Protein 3Q7R (pdb70)

Organism: Chlamydia trachomatis serovar L2 (strain ATCC VR-902B / DSM 19102 / 434/Bu) (NCBI:txid471472)

GO terms:
  GO:0000976 transcription cis-regulatory region binding (F, IDA)
  GO:0003677 DNA binding (F, IDA)
  GO:0003700 DNA-binding transcription factor activity (F, IDA)
  GO:0045893 positive regulation of DNA-templated transcription (P, IDA)
  GO:0042802 identical protein binding (F, IDA)
  GO:0042803 protein homodimerization activity (F, IDA)
  GO:0043565 sequence-specific DNA binding (F, IDA)

Structure (mmCIF, N/CA/C/O backbone):
data_3Q7R
#
_entry.id   3Q7R
#
_cell.length_a   149.867
_cell.length_b   41.268
_cell.length_c   45.171
_cell.angle_alpha   90.000
_cell.angle_beta   105.520
_cell.angle_gamma   90.000
#
_symmetry.space_group_name_H-M   'C 1 2 1'
#
loop_
_entity.id
_entity.type
_entity.pdbx_description
1 polymer 'Transcriptional regulatory protein'
2 non-polymer 1,2-ETHANEDIOL
3 water water
#
loop_
_atom_site.group_PDB
_atom_site.id
_atom_site.type_symbol
_atom_site.label_atom_id
_atom_site.label_alt_id
_atom_site.label_comp_id
_atom_site.label_asym_id
_atom_site.label_entity_id
_atom_site.label_seq_id
_atom_site.pdbx_PDB_ins_code
_atom_site.Cartn_x
_atom_site.Cartn_y
_atom_site.Cartn_z
_atom_site.occupancy
_atom_site.B_iso_or_equiv
_atom_site.auth_seq_id
_atom_site.auth_comp_id
_atom_site.auth_asym_id
_atom_site.auth_atom_id
_atom_site.pdbx_PDB_model_num
ATOM 1 N N . ALA A 1 10 ? 29.124 18.154 -3.165 1.00 60.17 2 ALA A N 1
ATOM 2 C CA . ALA A 1 10 ? 29.576 18.304 -1.781 1.00 55.74 2 ALA A CA 1
ATOM 3 C C . ALA A 1 10 ? 30.678 17.296 -1.436 1.00 45.35 2 ALA A C 1
ATOM 4 O O . ALA A 1 10 ? 31.401 17.445 -0.442 1.00 46.91 2 ALA A O 1
ATOM 6 N N . GLY A 1 11 ? 30.810 16.269 -2.261 1.00 39.38 3 GLY A N 1
ATOM 7 C CA . GLY A 1 11 ? 31.815 15.257 -2.003 1.00 36.07 3 GLY A CA 1
ATOM 8 C C . GLY A 1 11 ? 31.206 14.165 -1.153 1.00 28.10 3 GLY A C 1
ATOM 9 O O . GLY A 1 11 ? 30.102 14.307 -0.638 1.00 29.70 3 GLY A O 1
ATOM 10 N N . PRO A 1 12 ? 31.909 13.043 -1.041 1.00 26.05 4 PRO A N 1
ATOM 11 C CA . PRO A 1 12 ? 31.255 11.939 -0.353 1.00 22.90 4 PRO A CA 1
ATOM 12 C C . PRO A 1 12 ? 31.230 12.158 1.164 1.00 23.92 4 PRO A C 1
ATOM 13 O O . PRO A 1 12 ? 32.048 12.910 1.720 1.00 25.91 4 PRO A O 1
ATOM 17 N N . LYS A 1 13 ? 30.254 11.536 1.796 1.00 18.90 5 LYS A N 1
ATOM 18 C CA . LYS A 1 13 ? 30.180 11.509 3.249 1.00 17.28 5 LYS A CA 1
ATOM 19 C C . LYS A 1 13 ? 31.258 10.534 3.729 1.00 24.22 5 LYS A C 1
ATOM 20 O O . LYS A 1 13 ? 31.520 9.535 3.081 1.00 24.49 5 LYS A O 1
ATOM 26 N N . HIS A 1 14 ? 31.852 10.816 4.870 1.00 19.47 6 HIS A N 1
ATOM 27 C CA . HIS A 1 14 ? 32.890 9.967 5.428 1.00 18.34 6 HIS A CA 1
ATOM 28 C C . HIS A 1 14 ? 32.331 9.128 6.548 1.00 15.54 6 HIS A C 1
ATOM 29 O O . HIS A 1 14 ? 31.727 9.640 7.507 1.00 16.18 6 HIS A O 1
ATOM 36 N N . VAL A 1 15 ? 32.545 7.833 6.417 1.00 14.14 7 VAL A N 1
ATOM 37 C CA . VAL A 1 15 ? 32.130 6.866 7.442 1.00 15.94 7 VAL A CA 1
ATOM 38 C C . VAL A 1 15 ? 33.373 6.230 8.055 1.00 13.85 7 VAL A C 1
ATOM 39 O O . VAL A 1 15 ? 34.226 5.731 7.308 1.00 17.73 7 VAL A O 1
ATOM 43 N N . LEU A 1 16 ? 33.503 6.272 9.385 1.00 13.09 8 LEU A N 1
ATOM 44 C CA . LEU A 1 16 ? 34.641 5.613 10.056 1.00 15.22 8 LEU A CA 1
ATOM 45 C C . LEU A 1 16 ? 34.097 4.372 10.753 1.00 13.62 8 LEU A C 1
ATOM 46 O O . LEU A 1 16 ? 33.204 4.490 11.566 1.00 15.02 8 LEU A O 1
ATOM 51 N N . LEU A 1 17 ? 34.594 3.179 10.393 1.00 12.37 9 LEU A N 1
ATOM 52 C CA . LEU A 1 17 ? 34.234 1.934 11.054 1.00 13.67 9 LEU A CA 1
ATOM 53 C C . LEU A 1 17 ? 35.282 1.652 12.104 1.00 14.61 9 LEU A C 1
ATOM 54 O O . LEU A 1 17 ? 36.471 1.554 11.771 1.00 16.78 9 LEU A O 1
ATOM 59 N N . VAL A 1 18 ? 34.841 1.514 13.356 1.00 10.59 10 VAL A N 1
ATOM 60 C CA . VAL A 1 18 ? 35.692 1.150 14.467 1.00 10.78 10 VAL A CA 1
ATOM 61 C C . VAL A 1 18 ? 35.422 -0.336 14.742 1.00 13.53 10 VAL A C 1
ATOM 62 O O . VAL A 1 18 ? 34.426 -0.686 15.371 1.00 12.60 10 VAL A O 1
ATOM 66 N N . SER A 1 19 ? 36.302 -1.174 14.209 1.00 11.79 11 SER A N 1
ATOM 67 C CA . SER A 1 19 ? 36.135 -2.605 14.258 1.00 11.98 11 SER A CA 1
ATOM 68 C C . SER A 1 19 ? 37.440 -3.285 13.898 1.00 13.62 11 SER A C 1
ATOM 69 O O . SER A 1 19 ? 38.238 -2.765 13.139 1.00 15.27 11 SER A O 1
ATOM 72 N N . GLU A 1 20 ? 37.590 -4.512 14.398 1.00 12.24 12 GLU A N 1
ATOM 73 C CA . GLU A 1 20 ? 38.632 -5.455 13.928 1.00 15.20 12 GLU A CA 1
ATOM 74 C C . GLU A 1 20 ? 38.151 -6.404 12.841 1.00 15.19 12 GLU A C 1
ATOM 75 O O . GLU A 1 20 ? 38.924 -7.246 12.376 1.00 18.22 12 GLU A O 1
ATOM 81 N N . HIS A 1 21 ? 36.873 -6.267 12.440 1.00 13.40 13 HIS A N 1
ATOM 82 C CA . HIS A 1 21 ? 36.341 -7.088 11.355 1.00 14.60 13 HIS A CA 1
ATOM 83 C C . HIS A 1 21 ? 36.759 -6.516 10.004 1.00 16.60 13 HIS A C 1
ATOM 84 O O . HIS A 1 21 ? 35.954 -5.890 9.310 1.00 17.16 13 HIS A O 1
ATOM 91 N N . TRP A 1 22 ? 38.028 -6.716 9.665 1.00 18.53 14 TRP A N 1
ATOM 92 C CA . TRP A 1 22 ? 38.578 -6.216 8.422 1.00 16.66 14 TRP A CA 1
ATOM 93 C C . TRP A 1 22 ? 37.798 -6.750 7.204 1.00 16.57 14 TRP A C 1
ATOM 94 O O . TRP A 1 22 ? 37.619 -6.027 6.241 1.00 19.11 14 TRP A O 1
ATOM 105 N N . ASP A 1 23 ? 37.308 -7.989 7.246 1.00 18.80 15 ASP A N 1
ATOM 106 C CA . ASP A 1 23 ? 36.577 -8.528 6.084 1.00 20.57 15 ASP A CA 1
ATOM 107 C C . ASP A 1 23 ? 35.241 -7.823 5.893 1.00 18.94 15 ASP A C 1
ATOM 108 O O . ASP A 1 23 ? 34.883 -7.451 4.793 1.00 19.71 15 ASP A O 1
ATOM 113 N N . LEU A 1 24 ? 34.526 -7.571 6.989 1.00 14.65 16 LEU A N 1
ATOM 114 C CA . LEU A 1 24 ? 33.307 -6.765 6.933 1.00 15.55 16 LEU A CA 1
ATOM 115 C C . LEU A 1 24 ? 33.622 -5.372 6.327 1.00 18.50 16 LEU A C 1
ATOM 116 O O . LEU A 1 24 ? 32.881 -4.865 5.497 1.00 19.55 16 LEU A O 1
ATOM 121 N N . PHE A 1 25 ? 34.697 -4.747 6.780 1.00 16.12 17 PHE A N 1
ATOM 122 C CA . PHE A 1 25 ? 35.094 -3.455 6.273 1.00 17.23 17 PHE A CA 1
ATOM 123 C C . PHE A 1 25 ? 35.331 -3.447 4.763 1.00 17.66 17 PHE A C 1
ATOM 124 O O . PHE A 1 25 ? 34.724 -2.618 4.036 1.00 18.11 17 PHE A O 1
ATOM 132 N N . PHE A 1 26 ? 36.228 -4.322 4.296 1.00 17.31 18 PHE A N 1
ATOM 133 C CA . PHE A 1 26 ? 36.608 -4.293 2.874 1.00 18.34 18 PHE A CA 1
ATOM 134 C C . PHE A 1 26 ? 35.380 -4.657 2.008 1.00 20.74 18 PHE A C 1
ATOM 135 O O . PHE A 1 26 ? 35.147 -4.022 0.979 1.00 23.29 18 PHE A O 1
ATOM 143 N N . GLN A 1 27 ? 34.566 -5.613 2.462 1.00 21.34 19 GLN A N 1
ATOM 144 C CA . GLN A 1 27 ? 33.419 -6.045 1.675 1.00 20.36 19 GLN A CA 1
ATOM 145 C C . GLN A 1 27 ? 32.319 -4.993 1.648 1.00 29.53 19 GLN A C 1
ATOM 146 O O . GLN A 1 27 ? 31.657 -4.815 0.611 1.00 27.98 19 GLN A O 1
ATOM 152 N N . THR A 1 28 ? 32.125 -4.290 2.773 1.00 20.52 20 THR A N 1
ATOM 153 C CA . THR A 1 28 ? 31.131 -3.240 2.801 1.00 19.87 20 THR A CA 1
ATOM 154 C C . THR A 1 28 ? 31.587 -2.071 1.946 1.00 23.07 20 THR A C 1
ATOM 155 O O . THR A 1 28 ? 30.809 -1.502 1.210 1.00 22.96 20 THR A O 1
ATOM 159 N N . LYS A 1 29 ? 32.852 -1.705 2.050 1.00 22.59 21 LYS A N 1
ATOM 160 C CA . LYS A 1 29 ? 33.366 -0.551 1.314 1.00 24.02 21 LYS A CA 1
ATOM 161 C C . LYS A 1 29 ? 33.158 -0.749 -0.199 1.00 27.12 21 LYS A C 1
ATOM 162 O O . LYS A 1 29 ? 32.738 0.190 -0.914 1.00 30.46 21 LYS A O 1
ATOM 168 N N . GLU A 1 30 ? 33.398 -1.963 -0.707 1.00 25.15 22 GLU A N 1
ATOM 169 C CA . GLU A 1 30 ? 33.239 -2.216 -2.133 1.00 33.52 22 GLU A CA 1
ATOM 170 C C . GLU A 1 30 ? 31.789 -2.155 -2.611 1.00 28.63 22 GLU A C 1
ATOM 171 O O . GLU A 1 30 ? 31.542 -2.015 -3.800 1.00 34.37 22 GLU A O 1
ATOM 177 N N . LEU A 1 31 ? 30.829 -2.266 -1.698 1.00 27.93 23 LEU A N 1
ATOM 178 C CA . LEU A 1 31 ? 29.422 -2.143 -2.084 1.00 28.22 23 LEU A CA 1
ATOM 179 C C . LEU A 1 31 ? 28.924 -0.710 -2.090 1.00 31.47 23 LEU A C 1
ATOM 180 O O . LEU A 1 31 ? 27.852 -0.438 -2.644 1.00 33.27 23 LEU A O 1
ATOM 185 N N . LEU A 1 32 ? 29.665 0.185 -1.442 1.00 29.80 24 LEU A N 1
ATOM 186 C CA . LEU A 1 32 ? 29.252 1.591 -1.328 1.00 34.27 24 LEU A CA 1
ATOM 187 C C . LEU A 1 32 ? 29.790 2.362 -2.524 1.00 30.09 24 LEU A C 1
ATOM 188 O O . LEU A 1 32 ? 30.914 2.125 -2.951 1.00 40.22 24 LEU A O 1
ATOM 193 N N . ASN A 1 33 ? 28.984 3.258 -3.082 1.00 32.15 25 ASN A N 1
ATOM 194 C CA . ASN A 1 33 ? 29.431 4.086 -4.221 1.00 32.65 25 ASN A CA 1
ATOM 195 C C . ASN A 1 33 ? 30.389 5.126 -3.665 1.00 32.38 25 ASN A C 1
ATOM 196 O O . ASN A 1 33 ? 29.989 5.900 -2.786 1.00 28.44 25 ASN A O 1
ATOM 201 N N . PRO A 1 34 ? 31.659 5.120 -4.116 1.00 32.08 26 PRO A N 1
ATOM 202 C CA . PRO A 1 34 ? 32.664 5.973 -3.471 1.00 31.71 26 PRO A CA 1
ATOM 203 C C . PRO A 1 34 ? 32.428 7.460 -3.745 1.00 40.45 26 PRO A C 1
ATOM 204 O O . PRO A 1 34 ? 32.987 8.297 -3.051 1.00 37.26 26 PRO A O 1
ATOM 208 N N . GLU A 1 35 ? 31.600 7.779 -4.729 1.00 32.73 27 GLU A N 1
ATOM 209 C CA . GLU A 1 35 ? 31.236 9.172 -4.964 1.00 41.52 27 GLU A CA 1
ATOM 210 C C . GLU A 1 35 ? 30.337 9.698 -3.839 1.00 34.61 27 GLU A C 1
ATOM 211 O O . GLU A 1 35 ? 30.280 10.906 -3.585 1.00 35.45 27 GLU A O 1
ATOM 217 N N . GLU A 1 36 ? 29.647 8.782 -3.158 1.00 32.03 28 GLU A N 1
ATOM 218 C CA . GLU A 1 36 ? 28.704 9.155 -2.106 1.00 31.45 28 GLU A CA 1
ATOM 219 C C . GLU A 1 36 ? 29.227 8.864 -0.681 1.00 27.14 28 GLU A C 1
ATOM 220 O O . GLU A 1 36 ? 28.828 9.530 0.261 1.00 25.92 28 GLU A O 1
ATOM 226 N N . TYR A 1 37 ? 30.047 7.818 -0.544 1.00 25.29 29 TYR A N 1
ATOM 227 C CA . TYR A 1 37 ? 30.555 7.359 0.782 1.00 24.17 29 TYR A CA 1
ATOM 228 C C . TYR A 1 37 ? 32.019 6.967 0.709 1.00 29.66 29 TYR A C 1
ATOM 229 O O . TYR A 1 37 ? 32.386 6.146 -0.122 1.00 27.46 29 TYR A O 1
ATOM 238 N N . ARG A 1 38 ? 32.835 7.546 1.589 1.00 20.37 30 ARG A N 1
ATOM 239 C CA . ARG A 1 38 ? 34.268 7.216 1.735 1.00 17.60 30 ARG A CA 1
ATOM 240 C C . ARG A 1 38 ? 34.377 6.531 3.084 1.00 17.88 30 ARG A C 1
ATOM 241 O O . ARG A 1 38 ? 33.982 7.110 4.088 1.00 21.38 30 ARG A O 1
ATOM 249 N N A CYS A 1 39 ? 34.914 5.326 3.104 0.62 18.80 31 CYS A N 1
ATOM 250 N N B CYS A 1 39 ? 34.828 5.281 3.135 0.38 19.18 31 CYS A N 1
ATOM 251 C CA A CYS A 1 39 ? 35.004 4.552 4.333 0.62 16.83 31 CYS A CA 1
ATOM 252 C CA B CYS A 1 39 ? 34.896 4.548 4.414 0.38 18.12 31 CYS A CA 1
ATOM 253 C C A CYS A 1 39 ? 36.441 4.381 4.768 0.62 23.55 31 CYS A C 1
ATOM 254 C C B CYS A 1 39 ? 36.332 4.207 4.804 0.38 21.20 31 CYS A C 1
ATOM 255 O O A CYS A 1 39 ? 37.337 4.170 3.930 0.62 21.12 31 CYS A O 1
ATOM 256 O O B CYS A 1 39 ? 37.116 3.731 3.971 0.38 21.70 31 CYS A O 1
ATOM 261 N N . THR A 1 40 ? 36.664 4.435 6.078 1.00 19.82 32 THR A N 1
ATOM 262 C CA . THR A 1 40 ? 37.973 4.117 6.625 1.00 16.81 32 THR A CA 1
ATOM 263 C C . THR A 1 40 ? 37.727 3.311 7.891 1.00 15.52 32 THR A C 1
ATOM 264 O O . THR A 1 40 ? 36.579 3.223 8.340 1.00 15.96 32 THR A O 1
ATOM 268 N N . ILE A 1 41 ? 38.800 2.718 8.417 1.00 18.12 33 ILE A N 1
ATOM 269 C CA . ILE A 1 41 ? 38.717 1.795 9.530 1.00 16.66 33 ILE A CA 1
ATOM 270 C C . ILE A 1 41 ? 39.707 2.149 10.636 1.00 17.03 33 ILE A C 1
ATOM 271 O O . ILE A 1 41 ? 40.836 2.616 10.389 1.00 18.21 33 ILE A O 1
ATOM 276 N N . GLY A 1 42 ? 39.308 1.937 11.889 1.00 16.04 34 GLY A N 1
ATOM 277 C CA . GLY A 1 42 ? 40.228 2.112 12.988 1.00 15.91 34 GLY A CA 1
ATOM 278 C C . GLY A 1 42 ? 39.900 1.056 14.042 1.00 15.52 34 GLY A C 1
ATOM 279 O O . GLY A 1 42 ? 38.824 0.475 13.932 1.00 14.57 34 GLY A O 1
ATOM 280 N N . GLN A 1 43 ? 40.792 0.819 14.994 1.00 14.87 35 GLN A N 1
ATOM 281 C CA . GLN A 1 43 ? 40.574 -0.227 15.986 1.00 12.93 35 GLN A CA 1
ATOM 282 C C . GLN A 1 43 ? 40.284 0.270 17.374 1.00 14.31 35 GLN A C 1
ATOM 283 O O . GLN A 1 43 ? 40.285 -0.512 18.301 1.00 14.26 35 GLN A O 1
ATOM 289 N N . GLN A 1 44 ? 40.102 1.586 17.553 1.00 14.87 36 GLN A N 1
ATOM 290 C CA . GLN A 1 44 ? 39.716 2.086 18.867 1.00 16.19 36 GLN A CA 1
ATOM 291 C C . GLN A 1 44 ? 38.744 3.241 18.675 1.00 13.69 36 GLN A C 1
ATOM 292 O O . GLN A 1 44 ? 38.767 3.913 17.652 1.00 15.47 36 GLN A O 1
ATOM 298 N N . TYR A 1 45 ? 37.828 3.395 19.613 1.00 13.02 37 TYR A N 1
ATOM 299 C CA . TYR A 1 45 ? 36.781 4.415 19.404 1.00 12.69 37 TYR A CA 1
ATOM 300 C C . TYR A 1 45 ? 37.400 5.824 19.295 1.00 14.15 37 TYR A C 1
ATOM 301 O O . TYR A 1 45 ? 38.245 6.224 20.112 1.00 15.62 37 TYR A O 1
ATOM 310 N N . LYS A 1 46 ? 36.942 6.535 18.287 1.00 11.08 38 LYS A N 1
ATOM 311 C CA . LYS A 1 46 ? 37.253 7.972 18.137 1.00 10.86 38 LYS A CA 1
ATOM 312 C C . LYS A 1 46 ? 36.267 8.550 17.153 1.00 12.27 38 LYS A C 1
ATOM 313 O O . LYS A 1 46 ? 35.404 7.843 16.592 1.00 13.27 38 LYS A O 1
ATOM 319 N N . GLN A 1 47 ? 36.351 9.867 16.976 1.00 12.47 39 GLN A N 1
ATOM 320 C CA . GLN A 1 47 ? 35.762 10.494 15.806 1.00 13.49 39 GLN A CA 1
ATOM 321 C C . GLN A 1 47 ? 36.896 11.211 15.064 1.00 18.05 39 GLN A C 1
ATOM 322 O O . GLN A 1 47 ? 38.038 11.276 15.553 1.00 16.80 39 GLN A O 1
ATOM 328 N N . GLU A 1 48 ? 36.596 11.631 13.848 1.00 16.41 40 GLU A N 1
ATOM 329 C CA . GLU A 1 48 ? 37.526 12.417 13.030 1.00 15.72 40 GLU A CA 1
ATOM 330 C C . GLU A 1 48 ? 36.774 13.638 12.540 1.00 15.00 40 GLU A C 1
ATOM 331 O O . GLU A 1 48 ? 35.544 13.622 12.488 1.00 14.13 40 GLU A O 1
ATOM 337 N N . LEU A 1 49 ? 37.504 14.712 12.218 1.00 17.97 41 LEU A N 1
ATOM 338 C CA . LEU A 1 49 ? 36.874 15.949 11.794 1.00 17.18 41 LEU A CA 1
ATOM 339 C C . LEU A 1 49 ? 35.958 15.763 10.614 1.00 16.91 41 LEU A C 1
ATOM 340 O O . LEU A 1 49 ? 34.941 16.451 10.519 1.00 17.50 41 LEU A O 1
ATOM 345 N N . SER A 1 50 ? 36.348 14.874 9.697 1.00 16.24 42 SER A N 1
ATOM 346 C CA . SER A 1 50 ? 35.558 14.621 8.511 1.00 16.05 42 SER A CA 1
ATOM 347 C C . SER A 1 50 ? 34.447 13.630 8.697 1.00 17.11 42 SER A C 1
ATOM 348 O O . SER A 1 50 ? 33.625 13.499 7.819 1.00 20.06 42 SER A O 1
ATOM 351 N N . ALA A 1 51 ? 34.417 12.914 9.828 1.00 17.02 43 ALA A N 1
ATOM 352 C CA . ALA A 1 51 ? 33.471 11.802 9.940 1.00 16.77 43 ALA A CA 1
ATOM 353 C C . ALA A 1 51 ? 32.045 12.316 10.113 1.00 18.12 43 ALA A C 1
ATOM 354 O O . ALA A 1 51 ? 31.732 13.074 11.030 1.00 22.60 4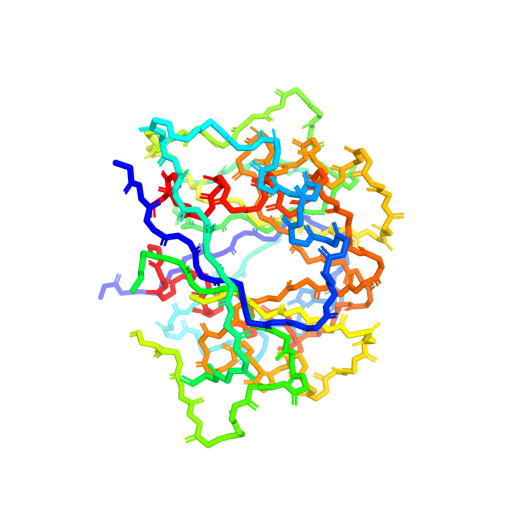3 ALA A O 1
ATOM 356 N N . ASP A 1 52 ? 31.195 11.904 9.199 1.00 15.42 44 ASP A N 1
ATOM 357 C CA . ASP A 1 52 ? 29.747 12.108 9.331 1.00 18.30 44 ASP A CA 1
ATOM 358 C C . ASP A 1 52 ? 29.132 11.025 10.209 1.00 21.97 44 ASP A C 1
ATOM 359 O O . ASP A 1 52 ? 28.197 11.296 10.996 1.00 21.44 44 ASP A O 1
ATOM 364 N N . LEU A 1 53 ? 29.631 9.799 10.082 1.00 14.73 45 LEU A N 1
ATOM 365 C CA . LEU A 1 53 ? 29.050 8.691 10.859 1.00 16.21 45 LEU A CA 1
ATOM 366 C C . LEU A 1 53 ? 30.214 7.836 11.349 1.00 13.62 45 LEU A C 1
ATOM 367 O O . LEU A 1 53 ? 31.119 7.532 10.583 1.00 15.69 45 LEU A O 1
ATOM 372 N N . VAL A 1 54 ? 30.204 7.468 12.619 1.00 12.18 46 VAL A N 1
ATOM 373 C CA . VAL A 1 54 ? 31.127 6.441 13.124 1.00 13.55 46 VAL A CA 1
ATOM 374 C C . VAL A 1 54 ? 30.322 5.192 13.421 1.00 13.07 46 VAL A C 1
ATOM 375 O O . VAL A 1 54 ? 29.322 5.270 14.128 1.00 14.23 46 VAL A O 1
ATOM 379 N N . VAL A 1 55 ? 30.728 4.052 12.857 1.00 12.50 47 VAL A N 1
ATOM 380 C CA . VAL A 1 55 ? 30.009 2.771 13.085 1.00 12.46 47 VAL A CA 1
ATOM 381 C C . VAL A 1 55 ? 30.928 2.034 14.031 1.00 11.39 47 VAL A C 1
ATOM 382 O O . VAL A 1 55 ? 32.071 1.779 13.681 1.00 12.83 47 VAL A O 1
ATOM 386 N N . CYS A 1 56 ? 30.484 1.784 15.281 1.00 10.93 48 CYS A N 1
ATOM 387 C CA . CYS A 1 56 ? 31.429 1.245 16.272 1.00 11.33 48 CYS A CA 1
ATOM 388 C C . CYS A 1 56 ? 30.980 -0.086 16.836 1.00 11.72 48 CYS A C 1
ATOM 389 O O . CYS A 1 56 ? 29.841 -0.194 17.264 1.00 11.74 48 CYS A O 1
ATOM 392 N N . GLU A 1 57 ? 31.872 -1.072 16.863 1.00 11.16 49 GLU A N 1
ATOM 393 C CA . GLU A 1 57 ? 31.553 -2.290 17.560 1.00 11.81 49 GLU A CA 1
ATOM 394 C C . GLU A 1 57 ? 31.228 -2.016 19.038 1.00 11.02 49 GLU A C 1
ATOM 395 O O . GLU A 1 57 ? 31.936 -1.243 19.726 1.00 12.05 49 GLU A O 1
ATOM 401 N N . TYR A 1 58 ? 30.195 -2.683 19.555 1.00 11.53 50 TYR A N 1
ATOM 402 C CA . TYR A 1 58 ? 29.880 -2.513 20.965 1.00 11.78 50 TYR A CA 1
ATOM 403 C C . TYR A 1 58 ? 31.098 -2.871 21.844 1.00 13.26 50 TYR A C 1
ATOM 404 O O . TYR A 1 58 ? 31.362 -2.227 22.866 1.00 12.24 50 TYR A O 1
ATOM 413 N N . SER A 1 59 ? 31.835 -3.919 21.472 1.00 11.34 51 SER A N 1
ATOM 414 C CA . SER A 1 59 ? 33.027 -4.244 22.232 1.00 11.37 51 SER A CA 1
ATOM 415 C C . SER A 1 59 ? 34.104 -3.170 22.254 1.00 12.27 51 SER A C 1
ATOM 416 O O . SER A 1 59 ? 35.051 -3.287 23.071 1.00 13.96 51 SER A O 1
ATOM 419 N N . LEU A 1 60 ? 33.990 -2.151 21.399 1.00 11.97 52 LEU A N 1
ATOM 420 C CA . LEU A 1 60 ? 34.961 -1.061 21.343 1.00 11.17 52 LEU A CA 1
ATOM 421 C C . LEU A 1 60 ? 34.323 0.245 21.809 1.00 10.72 52 LEU A C 1
ATOM 422 O O . LEU A 1 60 ? 34.990 1.294 21.821 1.00 12.16 52 LEU A O 1
ATOM 427 N N . LEU A 1 61 ? 33.055 0.177 22.233 1.00 12.14 53 LEU A N 1
ATOM 428 C CA . LEU A 1 61 ? 32.322 1.429 22.579 1.00 10.20 53 LEU A CA 1
ATOM 429 C C . LEU A 1 61 ? 32.472 1.694 24.091 1.00 11.54 53 LEU A C 1
ATOM 430 O O . LEU A 1 61 ? 32.005 0.914 24.920 1.00 12.80 53 LEU A O 1
ATOM 435 N N . PRO A 1 62 ? 33.189 2.735 24.469 1.00 10.33 54 PRO A N 1
ATOM 436 C CA . PRO A 1 62 ? 33.268 2.995 25.931 1.00 11.46 54 PRO A CA 1
ATOM 437 C C . PRO A 1 62 ? 31.884 3.106 26.583 1.00 12.14 54 PRO A C 1
ATOM 438 O O . PRO A 1 62 ? 30.948 3.694 26.040 1.00 12.82 54 PRO A O 1
ATOM 442 N N . ARG A 1 63 ? 31.777 2.541 27.781 1.00 14.25 55 ARG A N 1
ATOM 443 C CA . ARG A 1 63 ? 30.448 2.448 28.384 1.00 14.19 55 ARG A CA 1
ATOM 444 C C . ARG A 1 63 ? 29.963 3.775 28.936 1.00 16.35 55 ARG A C 1
ATOM 445 O O . ARG A 1 63 ? 28.761 3.883 29.181 1.00 17.32 55 ARG A O 1
ATOM 453 N N . GLU A 1 64 ? 30.884 4.721 29.131 1.00 15.17 56 GLU A N 1
ATOM 454 C CA . GLU A 1 64 ? 30.536 6.000 29.787 1.00 17.13 56 GLU A CA 1
ATOM 455 C C . GLU A 1 64 ? 29.941 6.989 28.734 1.00 25.09 56 GLU A C 1
ATOM 456 O O . GLU A 1 64 ? 29.205 7.900 29.080 1.00 22.66 56 GLU A O 1
ATOM 462 N N . ILE A 1 65 ? 30.225 6.805 27.462 1.00 15.93 57 ILE A N 1
ATOM 463 C CA . ILE A 1 65 ? 29.933 7.899 26.545 1.00 13.36 57 ILE A CA 1
ATOM 464 C C . ILE A 1 65 ? 28.484 7.960 26.033 1.00 15.47 57 ILE A C 1
ATOM 465 O O . ILE A 1 65 ? 27.716 7.031 26.127 1.00 16.09 57 ILE A O 1
ATOM 470 N N . ARG A 1 66 ? 28.090 9.122 25.536 1.00 13.75 58 ARG A N 1
ATOM 471 C CA . ARG A 1 66 ? 26.724 9.304 25.067 1.00 13.68 58 ARG A CA 1
ATOM 472 C C . ARG A 1 66 ? 26.712 10.004 23.717 1.00 13.92 58 ARG A C 1
ATOM 473 O O . ARG A 1 66 ? 27.680 10.663 23.335 1.00 18.39 58 ARG A O 1
ATOM 481 N N . SER A 1 67 ? 25.594 9.865 22.990 1.00 12.97 59 SER A N 1
ATOM 482 C CA . SER A 1 67 ? 25.339 10.644 21.793 1.00 15.06 59 SER A CA 1
ATOM 483 C C . SER A 1 67 ? 24.158 11.575 22.145 1.00 13.73 59 SER A C 1
ATOM 484 O O . SER A 1 67 ? 22.983 11.162 22.169 1.00 14.70 59 SER A O 1
ATOM 487 N N . PRO A 1 68 ? 24.474 12.858 22.470 1.00 13.91 60 PRO A N 1
ATOM 488 C CA . PRO A 1 68 ? 23.458 13.726 23.067 1.00 12.92 60 PRO A CA 1
ATOM 489 C C . PRO A 1 68 ? 22.391 14.247 22.099 1.00 14.69 60 PRO A C 1
ATOM 490 O O . PRO A 1 68 ? 22.558 14.171 20.886 1.00 14.97 60 PRO A O 1
ATOM 494 N N . LYS A 1 69 ? 21.298 14.761 22.651 1.00 13.29 61 LYS A N 1
ATOM 495 C CA . LYS A 1 69 ? 20.223 15.276 21.822 1.00 13.12 61 LYS A CA 1
ATOM 496 C C . LYS A 1 69 ? 20.617 16.441 20.922 1.00 14.89 61 LYS A C 1
ATOM 497 O O . LYS A 1 69 ? 20.252 16.446 19.752 1.00 20.05 61 LYS A O 1
ATOM 503 N N . SER A 1 70 ? 21.401 17.386 21.444 1.00 15.25 62 SER A N 1
ATOM 504 C CA . SER A 1 70 ? 21.760 18.566 20.667 1.00 14.69 62 SER A CA 1
ATOM 505 C C . SER A 1 70 ? 23.130 18.395 19.993 1.00 14.30 62 SER A C 1
ATOM 506 O O . SER A 1 70 ? 24.001 19.237 20.057 1.00 17.51 62 SER A O 1
ATOM 509 N N . LEU A 1 71 ? 23.317 17.216 19.428 1.00 17.00 63 LEU A N 1
ATOM 510 C CA . LEU A 1 71 ? 24.589 16.742 18.890 1.00 16.75 63 LEU A CA 1
ATOM 511 C C . LEU A 1 71 ? 25.220 17.721 17.912 1.00 15.76 63 LEU A C 1
ATOM 512 O O . LEU A 1 71 ? 24.536 18.198 16.996 1.00 19.22 63 LEU A O 1
ATOM 517 N N . GLU A 1 72 ? 26.491 18.034 18.142 1.00 13.32 64 GLU A N 1
ATOM 518 C CA . GLU A 1 72 ? 27.287 18.816 17.207 1.00 13.44 64 GLU A CA 1
ATOM 519 C C . GLU A 1 72 ? 28.460 18.011 16.613 1.00 18.07 64 GLU A C 1
ATOM 520 O O . GLU A 1 72 ? 29.214 18.534 15.759 1.00 23.65 64 GLU A O 1
ATOM 526 N N . GLY A 1 73 ? 28.629 16.777 17.079 1.00 14.52 65 GLY A N 1
ATOM 527 C CA . GLY A 1 73 ? 29.686 15.918 16.593 1.00 18.53 65 GLY A CA 1
ATOM 528 C C . GLY A 1 73 ? 29.138 14.857 15.619 1.00 17.94 65 GLY A C 1
ATOM 529 O O . GLY A 1 73 ? 28.046 14.991 15.131 1.00 17.13 65 GLY A O 1
ATOM 530 N N A SER A 1 74 ? 29.928 13.800 15.404 0.56 14.43 66 SER A N 1
ATOM 531 N N B SER A 1 74 ? 29.907 13.809 15.358 0.44 16.14 66 SER A N 1
ATOM 532 C CA A SER A 1 74 ? 29.565 12.700 14.511 0.56 14.46 66 SER A CA 1
ATOM 533 C CA B SER A 1 74 ? 29.448 12.812 14.409 0.44 14.97 66 SER A CA 1
ATOM 534 C C A SER A 1 74 ? 28.383 11.900 15.064 0.56 14.66 66 SER A C 1
ATOM 535 C C B SER A 1 74 ? 28.397 11.907 15.033 0.44 15.05 66 SER A C 1
ATOM 536 O O A SER A 1 74 ? 28.292 11.693 16.269 0.56 17.15 66 SER A O 1
ATOM 537 O O B SER A 1 74 ? 28.400 11.656 16.239 0.44 16.67 66 SER A O 1
ATOM 542 N N . PHE A 1 75 ? 27.506 11.397 14.186 1.00 17.00 67 PHE A N 1
ATOM 543 C CA . PHE A 1 75 ? 26.559 10.362 14.608 1.00 14.00 67 PHE A CA 1
ATOM 544 C C . PHE A 1 75 ? 27.326 9.064 14.877 1.00 15.01 67 PHE A C 1
ATOM 545 O O . PHE A 1 75 ? 28.418 8.856 14.338 1.00 14.28 67 PHE A O 1
ATOM 553 N N . VAL A 1 76 ? 26.745 8.209 15.719 1.00 12.82 68 VAL A N 1
ATOM 554 C CA . VAL A 1 76 ? 27.341 6.869 15.987 1.00 12.34 68 VAL A CA 1
ATOM 555 C C . VAL A 1 76 ? 26.309 5.756 15.869 1.00 15.20 68 VAL A C 1
ATOM 556 O O . VAL A 1 76 ? 25.231 5.850 16.481 1.00 15.70 68 VAL A O 1
ATOM 560 N N . LEU A 1 77 ? 26.597 4.730 15.053 1.00 11.64 69 LEU A N 1
ATOM 561 C CA . LEU A 1 77 ? 25.736 3.551 14.967 1.00 12.34 69 LEU A CA 1
ATOM 562 C C . LEU A 1 77 ? 26.533 2.419 15.566 1.00 13.66 69 LEU A C 1
ATOM 563 O O . LEU A 1 77 ? 27.717 2.255 15.210 1.00 13.68 69 LEU A O 1
ATOM 568 N N . VAL A 1 78 ? 25.903 1.631 16.428 1.00 11.44 70 VAL A N 1
ATOM 569 C CA . VAL A 1 78 ? 26.632 0.602 17.181 1.00 9.97 70 VAL A CA 1
ATOM 570 C C . VAL A 1 78 ? 26.350 -0.802 16.633 1.00 12.71 70 VAL A C 1
ATOM 571 O O . VAL A 1 78 ? 25.223 -1.109 16.255 1.00 12.55 70 VAL A O 1
ATOM 575 N N . LEU A 1 79 ? 27.385 -1.642 16.548 1.00 11.59 71 LEU A N 1
ATOM 576 C CA . LEU A 1 79 ? 27.218 -3.019 16.086 1.00 11.04 71 LEU A CA 1
ATOM 577 C C . LEU A 1 79 ? 27.346 -3.965 17.275 1.00 12.09 71 LEU A C 1
ATOM 578 O O . LEU A 1 79 ? 2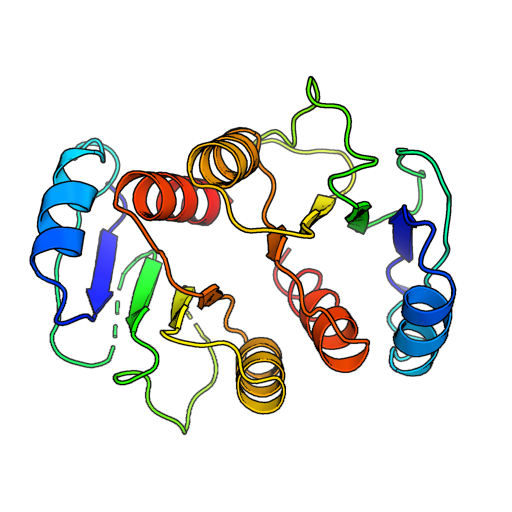8.378 -3.982 17.954 1.00 13.56 71 LEU A O 1
ATOM 583 N N . LEU A 1 80 ? 26.306 -4.741 17.523 1.00 11.60 72 LEU A N 1
ATOM 584 C CA . LEU A 1 80 ? 26.263 -5.633 18.712 1.00 10.69 72 LEU A CA 1
ATOM 585 C C . LEU A 1 80 ? 26.418 -7.096 18.314 1.00 13.19 72 LEU A C 1
ATOM 586 O O . LEU A 1 80 ? 25.797 -7.541 17.358 1.00 14.58 72 LEU A O 1
ATOM 591 N N . ASP A 1 81 ? 27.170 -7.868 19.088 1.00 11.22 73 ASP A N 1
ATOM 592 C CA . ASP A 1 81 ? 27.247 -9.317 18.795 1.00 14.43 73 ASP A CA 1
ATOM 593 C C . ASP A 1 81 ? 26.004 -10.078 19.251 1.00 16.43 73 ASP A C 1
ATOM 594 O O . ASP A 1 81 ? 25.778 -11.215 18.779 1.00 16.19 73 ASP A O 1
ATOM 599 N N . PHE A 1 82 ? 25.242 -9.529 20.187 1.00 12.94 74 PHE A N 1
ATOM 600 C CA . PHE A 1 82 ? 24.260 -10.324 20.924 1.00 14.11 74 PHE A CA 1
ATOM 601 C C . PHE A 1 82 ? 23.063 -9.453 21.307 1.00 11.73 74 PHE A C 1
ATOM 602 O O . PHE A 1 82 ? 23.145 -8.203 21.328 1.00 13.84 74 PHE A O 1
ATOM 610 N N . PHE A 1 83 ? 21.994 -10.129 21.712 1.00 13.56 75 PHE A N 1
ATOM 611 C CA . PHE A 1 83 ? 20.832 -9.517 22.322 1.00 14.16 75 PHE A CA 1
ATOM 612 C C . PHE A 1 83 ? 20.875 -9.667 23.839 1.00 15.91 75 PHE A C 1
ATOM 613 O O . PHE A 1 83 ? 21.025 -10.809 24.373 1.00 17.79 75 PHE A O 1
ATOM 621 N N . ASP A 1 84 ? 20.707 -8.532 24.537 1.00 13.88 76 ASP A N 1
ATOM 622 C CA . ASP A 1 84 ? 20.491 -8.539 25.981 1.00 13.10 76 ASP A CA 1
ATOM 623 C C . ASP A 1 84 ? 19.623 -7.357 26.263 1.00 15.44 76 ASP A C 1
ATOM 624 O O . ASP A 1 84 ? 19.878 -6.236 25.742 1.00 14.58 76 ASP A O 1
ATOM 629 N N . GLU A 1 85 ? 18.563 -7.566 27.026 1.00 16.65 77 GLU A N 1
ATOM 630 C CA . GLU A 1 85 ? 17.588 -6.486 27.167 1.00 15.85 77 GLU A CA 1
ATOM 631 C C . GLU A 1 85 ? 18.178 -5.203 27.720 1.00 14.73 77 GLU A C 1
ATOM 632 O O . GLU A 1 85 ? 18.013 -4.149 27.067 1.00 16.13 77 GLU A O 1
ATOM 638 N N . GLU A 1 86 ? 18.907 -5.288 28.842 1.00 15.31 78 GLU A N 1
ATOM 639 C CA . GLU A 1 86 ? 19.382 -4.057 29.505 1.00 16.56 78 GLU A CA 1
ATOM 640 C C . GLU A 1 86 ? 20.497 -3.441 28.701 1.00 13.64 78 GLU A C 1
ATOM 641 O O . GLU A 1 86 ? 20.630 -2.216 28.724 1.00 13.14 78 GLU A O 1
ATOM 647 N N . THR A 1 87 ? 21.307 -4.254 27.987 1.00 13.37 79 THR A N 1
ATOM 648 C CA . THR A 1 87 ? 22.328 -3.701 27.108 1.00 12.59 79 THR A CA 1
ATOM 649 C C . THR A 1 87 ? 21.672 -2.809 26.020 1.00 13.11 79 THR A C 1
ATOM 650 O O . THR A 1 87 ? 22.150 -1.677 25.744 1.00 13.83 79 THR A O 1
ATOM 654 N N . SER A 1 88 ? 20.599 -3.303 25.416 1.00 12.94 80 SER A N 1
ATOM 655 C CA . SER A 1 88 ? 19.861 -2.600 24.347 1.00 13.51 80 SER A CA 1
ATOM 656 C C . SER A 1 88 ? 19.224 -1.352 24.908 1.00 13.16 80 SER A C 1
ATOM 657 O O . SER A 1 88 ? 19.358 -0.283 24.326 1.00 13.28 80 SER A O 1
ATOM 660 N N . VAL A 1 89 ? 18.554 -1.472 26.072 1.00 12.31 81 VAL A N 1
ATOM 661 C CA . VAL A 1 89 ? 17.942 -0.258 26.659 1.00 14.98 81 VAL A CA 1
ATOM 662 C C . VAL A 1 89 ? 19.012 0.795 26.978 1.00 13.52 81 VAL A C 1
ATOM 663 O O . VAL A 1 89 ? 18.827 2.015 26.684 1.00 14.13 81 VAL A O 1
ATOM 667 N N . ASP A 1 90 ? 20.139 0.362 27.540 1.00 13.72 82 ASP A N 1
ATOM 668 C CA . ASP A 1 90 ? 21.225 1.313 27.875 1.00 12.84 82 ASP A CA 1
ATOM 669 C C . ASP A 1 90 ? 21.767 2.050 26.627 1.00 12.94 82 ASP A C 1
ATOM 670 O O . ASP A 1 90 ? 21.946 3.291 26.662 1.00 13.30 82 ASP A O 1
ATOM 675 N N . LEU A 1 91 ? 21.920 1.304 25.512 1.00 12.38 83 LEU A N 1
ATOM 676 C CA . LEU A 1 91 ? 22.393 1.947 24.267 1.00 12.33 83 LEU A CA 1
ATOM 677 C C . LEU A 1 91 ? 21.403 2.995 23.805 1.00 10.70 83 LEU A C 1
ATOM 678 O O . LEU A 1 91 ? 21.785 4.147 23.496 1.00 12.49 83 LEU A O 1
ATOM 683 N N . LEU A 1 92 ? 20.130 2.627 23.785 1.00 11.31 84 LEU A N 1
ATOM 684 C CA . LEU A 1 92 ? 19.119 3.540 23.251 1.00 11.93 84 LEU A CA 1
ATOM 685 C C . LEU A 1 92 ? 19.025 4.800 24.142 1.00 13.30 84 LEU A C 1
ATOM 686 O O . LEU A 1 92 ? 18.905 5.938 23.658 1.00 12.62 84 LEU A O 1
ATOM 691 N N . ASP A 1 93 ? 19.081 4.572 25.447 1.00 13.01 85 ASP A N 1
ATOM 692 C CA . ASP A 1 93 ? 18.953 5.691 26.383 1.00 15.41 85 ASP A CA 1
ATOM 693 C C . ASP A 1 93 ? 20.176 6.613 26.321 1.00 16.21 85 ASP A C 1
ATOM 694 O O . ASP A 1 93 ? 20.058 7.815 26.635 1.00 15.51 85 ASP A O 1
ATOM 699 N N . ARG A 1 94 ? 21.326 6.077 25.920 1.00 13.45 86 ARG A N 1
ATOM 700 C CA . ARG A 1 94 ? 22.528 6.870 25.739 1.00 11.61 86 ARG A CA 1
ATOM 701 C C . ARG A 1 94 ? 22.584 7.559 24.367 1.00 14.94 86 ARG A C 1
ATOM 702 O O . ARG A 1 94 ? 23.542 8.267 24.097 1.00 14.43 86 ARG A O 1
ATOM 710 N N . GLY A 1 95 ? 21.582 7.326 23.515 1.00 14.02 87 GLY A N 1
ATOM 711 C CA . GLY A 1 95 ? 21.512 7.969 22.207 1.00 12.09 87 GLY A CA 1
ATOM 712 C C . GLY A 1 95 ? 22.014 7.185 21.036 1.00 14.08 87 GLY A C 1
ATOM 713 O O . GLY A 1 95 ? 22.106 7.731 19.919 1.00 14.80 87 GLY A O 1
ATOM 714 N N . PHE A 1 96 ? 22.260 5.891 21.232 1.00 12.37 88 PHE A N 1
ATOM 715 C CA . PHE A 1 96 ? 22.815 5.080 20.143 1.00 12.33 88 PHE A CA 1
ATOM 716 C C . PHE A 1 96 ? 21.783 4.082 19.580 1.00 13.32 88 PHE A C 1
ATOM 717 O O . PHE A 1 96 ? 21.330 3.173 20.298 1.00 15.83 88 PHE A O 1
ATOM 725 N N . TRP A 1 97 ? 21.539 4.199 18.282 1.00 12.82 89 TRP A N 1
ATOM 726 C CA . TRP A 1 97 ? 20.857 3.154 17.564 1.00 13.64 89 TRP A CA 1
ATOM 727 C C . TRP A 1 97 ? 21.865 2.017 17.275 1.00 12.81 89 TRP A C 1
ATOM 728 O O . TRP A 1 97 ? 23.089 2.229 17.341 1.00 11.96 89 TRP A O 1
ATOM 739 N N . TYR A 1 98 ? 21.360 0.825 16.937 1.00 13.40 90 TYR A N 1
ATOM 740 C CA . TYR A 1 98 ? 22.278 -0.327 16.822 1.00 13.22 90 TYR A CA 1
ATOM 741 C C . TYR A 1 98 ? 21.713 -1.371 15.875 1.00 16.14 90 TYR A C 1
ATOM 742 O O . TYR A 1 98 ? 20.505 -1.345 15.572 1.00 16.54 90 TYR A O 1
ATOM 751 N N . LEU A 1 99 ? 22.602 -2.214 15.364 1.00 13.17 91 LEU A N 1
ATOM 752 C CA . LEU A 1 99 ? 22.239 -3.446 14.645 1.00 16.58 91 LEU A CA 1
ATOM 753 C C . LEU A 1 99 ? 22.788 -4.580 15.484 1.00 15.48 91 LEU A C 1
ATOM 754 O O . LEU A 1 99 ? 23.903 -4.446 16.044 1.00 15.11 91 LEU A O 1
ATOM 759 N N . ILE A 1 100 ? 22.088 -5.724 15.518 1.00 15.63 92 ILE A N 1
ATOM 760 C CA . ILE A 1 100 ? 22.562 -6.908 16.221 1.00 16.25 92 ILE A CA 1
ATOM 761 C C . ILE A 1 100 ? 22.905 -7.945 15.166 1.00 16.97 92 ILE A C 1
ATOM 762 O O . ILE A 1 100 ? 22.157 -8.099 14.167 1.00 18.07 92 ILE A O 1
ATOM 767 N N . ARG A 1 101 ? 24.041 -8.628 15.357 1.00 15.21 93 ARG A N 1
ATOM 768 C CA . ARG A 1 101 ? 24.477 -9.639 14.411 1.00 16.27 93 ARG A CA 1
ATOM 769 C C . ARG A 1 101 ? 23.411 -10.760 14.288 1.00 17.59 93 ARG A C 1
ATOM 770 O O . ARG A 1 101 ? 22.644 -11.038 15.206 1.00 18.72 93 ARG A O 1
ATOM 778 N N . PRO A 1 102 ? 23.395 -11.426 13.142 1.00 19.14 94 PRO A N 1
ATOM 779 C CA . PRO A 1 102 ? 24.318 -11.287 12.006 1.00 19.40 94 PRO A CA 1
ATOM 780 C C . PRO A 1 102 ? 24.244 -9.985 11.248 1.00 18.52 94 PRO A C 1
ATOM 781 O O . PRO A 1 102 ? 23.163 -9.442 10.982 1.00 22.65 94 PRO A O 1
ATOM 785 N N . ILE A 1 103 ? 25.423 -9.503 10.894 1.00 18.43 95 ILE A N 1
ATOM 786 C CA . ILE A 1 103 ? 25.543 -8.252 10.135 1.00 22.13 95 ILE A CA 1
ATOM 787 C C . ILE A 1 103 ? 26.458 -8.571 8.965 1.00 28.55 95 ILE A C 1
ATOM 788 O O . ILE A 1 103 ? 27.664 -8.775 9.147 1.00 28.10 95 ILE A O 1
ATOM 793 N N . THR A 1 104 ? 25.876 -8.610 7.772 1.00 22.80 96 THR A N 1
ATOM 794 C CA . THR A 1 104 ? 26.597 -8.914 6.534 1.00 24.10 96 THR A CA 1
ATOM 795 C C . THR A 1 104 ? 26.953 -7.605 5.842 1.00 21.44 96 THR A C 1
ATOM 796 O O . THR A 1 104 ? 26.424 -6.542 6.206 1.00 21.08 96 THR A O 1
ATOM 800 N N . PRO A 1 105 ? 27.903 -7.656 4.889 1.00 24.50 97 PRO A N 1
ATOM 801 C CA . PRO A 1 105 ? 28.191 -6.415 4.162 1.00 20.96 97 PRO A CA 1
ATOM 802 C C . PRO A 1 105 ? 26.976 -5.796 3.485 1.00 20.05 97 PRO A C 1
ATOM 803 O O . PRO A 1 105 ? 26.900 -4.561 3.468 1.00 22.04 97 PRO A O 1
ATOM 807 N N . ARG A 1 106 ? 26.058 -6.589 2.927 1.00 20.31 98 ARG A N 1
ATOM 808 C CA . ARG A 1 106 ? 24.871 -6.005 2.304 1.00 22.75 98 ARG A CA 1
ATOM 809 C C . ARG A 1 106 ? 24.013 -5.249 3.350 1.00 22.93 98 ARG A C 1
ATOM 810 O O . ARG A 1 106 ? 23.485 -4.195 3.067 1.00 23.55 98 ARG A O 1
ATOM 818 N N . ILE A 1 107 ? 23.886 -5.787 4.550 1.00 20.39 99 ILE A N 1
ATOM 819 C CA . ILE A 1 107 ? 23.103 -5.094 5.581 1.00 18.16 99 ILE A CA 1
ATOM 820 C C . ILE A 1 107 ? 23.807 -3.835 5.997 1.00 18.07 99 ILE A C 1
ATOM 821 O O . ILE A 1 107 ? 23.167 -2.801 6.150 1.00 21.04 99 ILE A O 1
ATOM 826 N N . LEU A 1 108 ? 25.113 -3.921 6.258 1.00 17.37 100 LEU A N 1
ATOM 827 C CA . LEU A 1 108 ? 25.794 -2.731 6.766 1.00 17.46 100 LEU A CA 1
ATOM 828 C C . LEU A 1 108 ? 25.779 -1.617 5.698 1.00 16.42 100 LEU A C 1
ATOM 829 O O . LEU A 1 108 ? 25.573 -0.428 6.021 1.00 18.02 100 LEU A O 1
ATOM 834 N N . LYS A 1 109 ? 25.984 -1.981 4.418 1.00 17.23 101 LYS A N 1
ATOM 835 C CA . LYS A 1 109 ? 25.898 -0.986 3.366 1.00 18.93 101 LYS A CA 1
ATOM 836 C C . LYS A 1 109 ? 24.536 -0.297 3.355 1.00 18.44 101 LYS A C 1
ATOM 837 O O . LYS A 1 109 ? 24.451 0.932 3.233 1.00 20.76 101 LYS A O 1
ATOM 843 N N . SER A 1 110 ? 23.466 -1.076 3.487 1.00 17.74 102 SER A N 1
ATOM 844 C CA . SER A 1 110 ? 22.124 -0.509 3.454 1.00 19.44 102 SER A CA 1
ATOM 845 C C . SER A 1 110 ? 21.852 0.357 4.672 1.00 20.07 102 SER A C 1
ATOM 846 O O . SER A 1 110 ? 21.168 1.379 4.579 1.00 21.43 102 SER A O 1
ATOM 849 N N . ALA A 1 111 ? 22.376 -0.072 5.818 1.00 17.63 103 ALA A N 1
ATOM 850 C CA . ALA A 1 111 ? 22.149 0.663 7.043 1.00 16.30 103 ALA A CA 1
ATOM 851 C C . ALA A 1 111 ? 22.882 1.997 7.024 1.00 17.85 103 ALA A C 1
ATOM 852 O O . ALA A 1 111 ? 22.343 2.993 7.483 1.00 18.62 103 ALA A O 1
ATOM 854 N N . ILE A 1 112 ? 24.150 1.986 6.613 1.00 17.81 104 ILE A N 1
ATOM 855 C CA . ILE A 1 112 ? 24.917 3.221 6.498 1.00 16.10 104 ILE A CA 1
ATOM 856 C C . ILE A 1 112 ? 24.209 4.177 5.546 1.00 17.65 104 ILE A C 1
ATOM 857 O O . ILE A 1 112 ? 24.058 5.371 5.825 1.00 21.65 104 ILE A O 1
ATOM 862 N N A SER A 1 113 ? 23.730 3.647 4.434 0.60 17.14 105 SER A N 1
ATOM 863 N N B SER A 1 113 ? 23.748 3.655 4.424 0.40 17.60 105 SER A N 1
ATOM 864 C CA A SER A 1 113 ? 23.036 4.480 3.442 0.60 19.84 105 SER A CA 1
ATOM 865 C CA B SER A 1 113 ? 23.039 4.499 3.466 0.40 20.43 105 SER A CA 1
ATOM 866 C C A SER A 1 113 ? 21.735 5.076 3.996 0.60 23.65 105 SER A C 1
ATOM 867 C C B SER A 1 113 ? 21.791 5.110 4.099 0.40 23.58 105 SER A C 1
ATOM 868 O O A SER A 1 113 ? 21.411 6.249 3.754 0.60 22.58 105 SER A O 1
ATOM 869 O O B SER A 1 113 ? 21.557 6.321 4.009 0.40 23.85 105 SER A O 1
ATOM 874 N N . LEU A 1 114 ? 20.978 4.278 4.737 1.00 20.28 106 LEU A N 1
ATOM 875 C CA . LEU A 1 114 ? 19.724 4.769 5.317 1.00 21.71 106 LEU A CA 1
ATOM 876 C C . LEU A 1 114 ? 20.029 5.808 6.392 1.00 20.58 106 LEU A C 1
ATOM 877 O O . LEU A 1 114 ? 19.385 6.858 6.440 1.00 22.96 106 LEU A O 1
ATOM 882 N N . PHE A 1 115 ? 20.986 5.509 7.269 1.00 19.13 107 PHE A N 1
ATOM 883 C CA . PHE A 1 115 ? 21.270 6.408 8.378 1.00 16.52 107 PHE A CA 1
ATOM 884 C C . PHE A 1 115 ? 21.670 7.785 7.872 1.00 25.53 107 PHE A C 1
ATOM 885 O O . PHE A 1 115 ? 21.171 8.819 8.343 1.00 24.69 107 PHE A O 1
ATOM 893 N N . LEU A 1 116 ? 22.587 7.803 6.907 1.00 19.45 108 LEU A N 1
ATOM 894 C CA . LEU A 1 116 ? 23.079 9.078 6.379 1.00 23.92 108 LEU A CA 1
ATOM 895 C C . LEU A 1 116 ? 22.044 9.805 5.535 1.00 29.75 108 LEU A C 1
ATOM 896 O O . LEU A 1 116 ? 22.128 11.020 5.398 1.00 28.19 108 LEU A O 1
ATOM 901 N N . SER A 1 117 ? 21.057 9.096 4.978 1.00 24.83 109 SER A N 1
ATOM 902 C CA A SER A 1 117 ? 20.028 9.775 4.183 0.59 28.59 109 SER A CA 1
ATOM 903 C CA B SER A 1 117 ? 19.996 9.735 4.189 0.41 29.42 109 SER A CA 1
ATOM 904 C C . SER A 1 117 ? 19.005 10.441 5.107 1.00 32.68 109 SER A C 1
ATOM 905 O O . SER A 1 117 ? 18.482 11.508 4.795 1.00 42.65 109 SER A O 1
ATOM 910 N N . GLN A 1 118 ? 18.757 9.831 6.260 1.00 28.13 110 GLN A N 1
ATOM 911 C CA . GLN A 1 118 ? 17.794 10.340 7.227 1.00 31.52 110 GLN A CA 1
ATOM 912 C C . GLN A 1 118 ? 18.343 11.480 8.100 1.00 39.00 110 GLN A C 1
ATOM 913 O O . GLN A 1 118 ? 17.582 12.343 8.531 1.00 50.24 110 GLN A O 1
ATOM 919 N N . HIS A 1 119 ? 19.650 11.489 8.369 1.00 35.28 111 HIS A N 1
ATOM 920 C CA . HIS A 1 119 ? 20.208 12.393 9.389 1.00 40.94 111 HIS A CA 1
ATOM 921 C C . HIS A 1 119 ? 21.060 13.529 8.823 1.00 51.87 111 HIS A C 1
ATOM 922 O O . HIS A 1 119 ? 21.877 13.327 7.926 1.00 58.23 111 HIS A O 1
ATOM 929 N N . PRO B 1 12 ? 2.077 16.529 23.033 1.00 51.49 4 PRO B N 1
ATOM 930 C CA . PRO B 1 12 ? 2.279 15.074 23.124 1.00 46.08 4 PRO B CA 1
ATOM 931 C C . PRO B 1 12 ? 2.367 14.453 21.738 1.00 38.23 4 PRO B C 1
ATOM 932 O O . PRO B 1 12 ? 1.393 14.512 20.980 1.00 45.53 4 PRO B O 1
ATOM 936 N N . LYS B 1 13 ? 3.512 13.863 21.422 1.00 34.47 5 LYS B N 1
ATOM 937 C CA . LYS B 1 13 ? 3.715 13.222 20.132 1.00 37.21 5 LYS B CA 1
ATOM 938 C C . LYS B 1 13 ? 2.848 11.958 20.008 1.00 36.87 5 LYS B C 1
ATOM 939 O O . L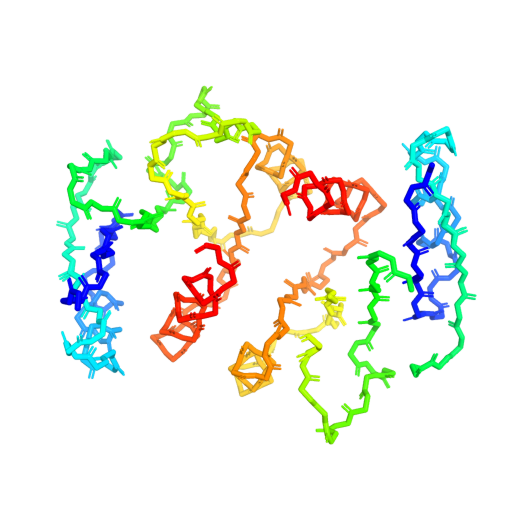YS B 1 13 ? 2.657 11.242 20.981 1.00 40.24 5 LYS B O 1
ATOM 945 N N . HIS B 1 14 ? 2.320 11.700 18.816 1.00 35.47 6 HIS B N 1
ATOM 946 C CA . HIS B 1 14 ? 1.455 10.544 18.587 1.00 38.74 6 HIS B CA 1
ATOM 947 C C . HIS B 1 14 ? 2.250 9.345 18.068 1.00 38.35 6 HIS B C 1
ATOM 948 O O . HIS B 1 14 ? 2.873 9.412 17.010 1.00 32.00 6 HIS B O 1
ATOM 955 N N . VAL B 1 15 ? 2.216 8.250 18.814 1.00 29.40 7 VAL B N 1
ATOM 956 C CA . VAL B 1 15 ? 2.852 7.001 18.398 1.00 26.57 7 VAL B CA 1
ATOM 957 C C . VAL B 1 15 ? 1.750 5.988 18.107 1.00 33.45 7 VAL B C 1
ATOM 958 O O . VAL B 1 15 ? 0.919 5.709 18.961 1.00 31.86 7 VAL B O 1
ATOM 962 N N . LEU B 1 16 ? 1.761 5.430 16.909 1.00 31.15 8 LEU B N 1
ATOM 963 C CA . LEU B 1 16 ? 0.791 4.409 16.522 1.00 28.68 8 LEU B CA 1
ATOM 964 C C . LEU B 1 16 ? 1.484 3.067 16.440 1.00 25.66 8 LEU B C 1
ATOM 965 O O . LEU B 1 16 ? 2.453 2.918 15.699 1.00 28.99 8 LEU B O 1
ATOM 970 N N . LEU B 1 17 ? 1.026 2.110 17.240 1.00 27.65 9 LEU B N 1
ATOM 971 C CA . LEU B 1 17 ? 1.532 0.749 17.171 1.00 26.41 9 LEU B CA 1
ATOM 972 C C . LEU B 1 17 ? 0.574 -0.110 16.351 1.00 30.44 9 LEU B C 1
ATOM 973 O O . LEU B 1 17 ? -0.585 -0.265 16.723 1.00 29.91 9 LEU B O 1
ATOM 978 N N . VAL B 1 18 ? 1.061 -0.664 15.240 1.00 25.22 10 VAL B N 1
ATOM 979 C CA . VAL B 1 18 ? 0.268 -1.593 14.419 1.00 26.83 10 VAL B CA 1
ATOM 980 C C . VAL B 1 18 ? 0.729 -3.021 14.697 1.00 31.97 10 VAL B C 1
ATOM 981 O O . VAL B 1 18 ? 1.749 -3.489 14.158 1.00 27.93 10 VAL B O 1
ATOM 985 N N . SER B 1 19 ? 0.018 -3.689 15.596 1.00 28.02 11 SER B N 1
ATOM 986 C CA . SER B 1 19 ? 0.440 -4.989 16.100 1.00 29.31 11 SER B CA 1
ATOM 987 C C . SER B 1 19 ? -0.742 -5.661 16.751 1.00 32.66 11 SER B C 1
ATOM 988 O O . SER B 1 19 ? -1.695 -4.988 17.162 1.00 35.58 11 SER B O 1
ATOM 991 N N . GLU B 1 20 ? -0.678 -6.990 16.834 1.00 31.37 12 GLU B N 1
ATOM 992 C CA . GLU B 1 20 ? -1.617 -7.775 17.623 1.00 34.83 12 GLU B CA 1
ATOM 993 C C . GLU B 1 20 ? -1.029 -8.234 18.964 1.00 29.27 12 GLU B C 1
ATOM 994 O O . GLU B 1 20 ? -1.672 -8.998 19.688 1.00 35.60 12 GLU B O 1
ATOM 1000 N N . HIS B 1 21 ? 0.189 -7.767 19.284 1.00 29.03 13 HIS B N 1
ATOM 1001 C CA . HIS B 1 21 ? 0.781 -8.048 20.599 1.00 27.99 13 HIS B CA 1
ATOM 1002 C C . HIS B 1 21 ? 0.216 -7.079 21.664 1.00 29.5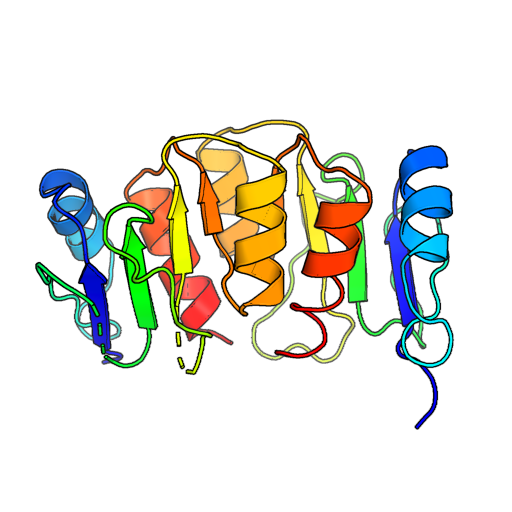8 13 HIS B C 1
ATOM 1003 O O . HIS B 1 21 ? 0.844 -6.060 21.992 1.00 28.31 13 HIS B O 1
ATOM 1010 N N . TRP B 1 22 ? -0.958 -7.406 22.208 1.00 35.16 14 TRP B N 1
ATOM 1011 C CA . TRP B 1 22 ? -1.683 -6.489 23.093 1.00 32.66 14 TRP B CA 1
ATOM 1012 C C . TRP B 1 22 ? -0.900 -6.206 24.354 1.00 30.33 14 TRP B C 1
ATOM 1013 O O . TRP B 1 22 ? -0.888 -5.078 24.836 1.00 33.21 14 TRP B O 1
ATOM 1024 N N . ASP B 1 23 ? -0.241 -7.220 24.900 1.00 30.60 15 ASP B N 1
ATOM 1025 C CA . ASP B 1 23 ? 0.528 -6.984 26.095 1.00 33.45 15 ASP B CA 1
ATOM 1026 C C . ASP B 1 23 ? 1.701 -6.013 25.813 1.00 26.96 15 ASP B C 1
ATOM 1027 O O . ASP B 1 23 ? 2.018 -5.174 26.639 1.00 30.42 15 ASP B O 1
ATOM 1032 N N . LEU B 1 24 ? 2.315 -6.088 24.643 1.00 26.53 16 LEU B N 1
ATOM 1033 C CA . LEU B 1 24 ? 3.405 -5.155 24.334 1.00 26.89 16 LEU B CA 1
ATOM 1034 C C . LEU B 1 24 ? 2.824 -3.735 24.279 1.00 32.13 16 LEU B C 1
ATOM 1035 O O . LEU B 1 24 ? 3.441 -2.783 24.756 1.00 26.53 16 LEU B O 1
ATOM 1040 N N . PHE B 1 25 ? 1.625 -3.587 23.725 1.00 28.29 17 PHE B N 1
ATOM 1041 C CA . PHE B 1 25 ? 1.061 -2.239 23.608 1.00 24.83 17 PHE B CA 1
ATOM 1042 C C . PHE B 1 25 ? 0.811 -1.659 25.007 1.00 29.66 17 PHE B C 1
ATOM 1043 O O . PHE B 1 25 ? 1.264 -0.570 25.324 1.00 29.67 17 PHE B O 1
ATOM 1051 N N . PHE B 1 26 ? 0.111 -2.403 25.855 1.00 30.35 18 PHE B N 1
ATOM 1052 C CA . PHE B 1 26 ? -0.258 -1.872 27.163 1.00 29.19 18 PHE B CA 1
ATOM 1053 C C . PHE B 1 26 ? 0.942 -1.615 28.069 1.00 29.44 18 PHE B C 1
ATOM 1054 O O . PHE B 1 26 ? 0.986 -0.587 28.716 1.00 32.76 18 PHE B O 1
ATOM 1062 N N . GLN B 1 27 ? 1.920 -2.532 28.111 1.00 26.99 19 GLN B N 1
ATOM 1063 C CA . GLN B 1 27 ? 3.077 -2.381 28.986 1.00 26.56 19 GLN B CA 1
ATOM 1064 C C . GLN B 1 27 ? 3.992 -1.270 28.481 1.00 32.15 19 GLN B C 1
ATOM 1065 O O . GLN B 1 27 ? 4.583 -0.544 29.268 1.00 30.81 19 GLN B O 1
ATOM 1071 N N . THR B 1 28 ? 4.062 -1.101 27.167 1.00 28.09 20 THR B N 1
ATOM 1072 C CA . THR B 1 28 ? 4.868 -0.036 26.591 1.00 28.19 20 THR B CA 1
ATOM 1073 C C . THR B 1 28 ? 4.222 1.313 26.906 1.00 27.49 20 THR B C 1
ATOM 1074 O O . THR B 1 28 ? 4.886 2.247 27.377 1.00 27.94 20 THR B O 1
ATOM 1078 N N . LYS B 1 29 ? 2.928 1.420 26.657 1.00 25.20 21 LYS B N 1
ATOM 1079 C CA . LYS B 1 29 ? 2.216 2.669 26.866 1.00 30.02 21 LYS B CA 1
ATOM 1080 C C . LYS B 1 29 ? 2.353 3.105 28.327 1.00 30.26 21 LYS B C 1
ATOM 1081 O O . LYS B 1 29 ? 2.519 4.291 28.620 1.00 32.19 21 LYS B O 1
ATOM 1087 N N . GLU B 1 30 ? 2.331 2.135 29.236 1.00 28.74 22 GLU B N 1
ATOM 1088 C CA . GLU B 1 30 ? 2.426 2.422 30.666 1.00 32.14 22 GLU B CA 1
ATOM 1089 C C . GLU B 1 30 ? 3.767 3.057 31.034 1.00 34.69 22 GLU B C 1
ATOM 1090 O O . GLU B 1 30 ? 3.879 3.774 32.014 1.00 36.12 22 GLU B O 1
ATOM 1096 N N . LEU B 1 31 ? 4.790 2.789 30.239 1.00 28.66 23 LEU B N 1
ATOM 1097 C CA . LEU B 1 31 ? 6.123 3.291 30.540 1.00 29.31 23 LEU B CA 1
ATOM 1098 C C . LEU B 1 31 ? 6.392 4.679 29.958 1.00 30.81 23 LEU B C 1
ATOM 1099 O O . LEU B 1 31 ? 7.380 5.320 30.308 1.00 38.85 23 LEU B O 1
ATOM 1104 N N . LEU B 1 32 ? 5.518 5.137 29.070 1.00 29.92 24 LEU B N 1
ATOM 1105 C CA . LEU B 1 32 ? 5.691 6.425 28.406 1.00 38.67 24 LEU B CA 1
ATOM 1106 C C . LEU B 1 32 ? 4.862 7.512 29.094 1.00 39.19 24 LEU B C 1
ATOM 1107 O O . LEU B 1 32 ? 3.693 7.308 29.396 1.00 38.75 24 LEU B O 1
ATOM 1112 N N . ASN B 1 33 ? 5.463 8.670 29.324 1.00 37.25 25 ASN B N 1
ATOM 1113 C CA . ASN B 1 33 ? 4.761 9.797 29.946 1.00 43.77 25 ASN B CA 1
ATOM 1114 C C . ASN B 1 33 ? 3.662 10.358 29.016 1.00 45.43 25 ASN B C 1
ATOM 1115 O O . ASN B 1 33 ? 3.970 10.815 27.925 1.00 47.93 25 ASN B O 1
ATOM 1120 N N . PRO B 1 34 ? 2.374 10.314 29.425 1.00 46.21 26 PRO B N 1
ATOM 1121 C CA . PRO B 1 34 ? 1.365 10.711 28.429 1.00 47.67 26 PRO B CA 1
ATOM 1122 C C . PRO B 1 34 ? 1.361 12.200 28.079 1.00 47.83 26 PRO B C 1
ATOM 1123 O O . PRO B 1 34 ? 0.734 12.588 27.093 1.00 51.52 26 PRO B O 1
ATOM 1127 N N . GLU B 1 35 ? 2.068 13.005 28.866 1.00 49.80 27 GLU B N 1
ATOM 1128 C CA . GLU B 1 35 ? 2.229 14.426 28.579 1.00 59.38 27 GLU B CA 1
ATOM 1129 C C . GLU B 1 35 ? 3.200 14.607 27.411 1.00 57.27 27 GLU B C 1
ATOM 1130 O O . GLU B 1 35 ? 3.210 15.652 26.758 1.00 60.39 27 GLU B O 1
ATOM 1136 N N . GLU B 1 36 ? 4.008 13.580 27.150 1.00 44.64 28 GLU B N 1
ATOM 1137 C CA . GLU B 1 36 ? 4.998 13.619 26.074 1.00 42.48 28 GLU B CA 1
ATOM 1138 C C . GLU B 1 36 ? 4.650 12.698 24.888 1.00 42.67 28 GLU B C 1
ATOM 1139 O O . GLU B 1 36 ? 4.980 13.019 23.749 1.00 41.14 28 GLU B O 1
ATOM 1145 N N . TYR B 1 37 ? 4.012 11.558 25.159 1.00 37.88 29 TYR B N 1
ATOM 1146 C CA . TYR B 1 37 ? 3.688 10.561 24.120 1.00 35.22 29 TYR B CA 1
ATOM 1147 C C . TYR B 1 37 ? 2.242 10.070 24.278 1.00 42.93 29 TYR B C 1
ATOM 1148 O O . TYR B 1 37 ? 1.831 9.675 25.362 1.00 42.50 29 TYR B O 1
ATOM 1157 N N . ARG B 1 38 ? 1.491 10.082 23.184 1.00 34.73 30 ARG B N 1
ATOM 1158 C CA . ARG B 1 38 ? 0.127 9.561 23.151 1.00 34.39 30 ARG B CA 1
ATOM 1159 C C . ARG B 1 38 ? 0.184 8.319 22.266 1.00 34.28 30 ARG B C 1
ATOM 1160 O O . ARG B 1 38 ? 0.421 8.423 21.056 1.00 37.08 30 ARG B O 1
ATOM 1168 N N A CYS B 1 39 ? -0.015 7.160 22.876 0.56 32.76 31 CYS B N 1
ATOM 1169 N N B CYS B 1 39 ? 0.000 7.136 22.856 0.44 33.27 31 CYS B N 1
ATOM 1170 C CA A CYS B 1 39 ? 0.093 5.901 22.165 0.56 32.91 31 CYS B CA 1
ATOM 1171 C CA B CYS B 1 39 ? 0.183 5.873 22.126 0.44 33.17 31 CYS B CA 1
ATOM 1172 C C A CYS B 1 39 ? -1.275 5.384 21.815 0.56 33.25 31 CYS B C 1
ATOM 1173 C C B CYS B 1 39 ? -1.133 5.148 21.853 0.44 32.58 31 CYS B C 1
ATOM 1174 O O A CYS B 1 39 ? -2.177 5.388 22.659 0.56 34.25 31 CYS B O 1
ATOM 1175 O O B CYS B 1 39 ? -1.848 4.763 22.787 0.44 33.33 31 CYS B O 1
ATOM 1180 N N . THR B 1 40 ? -1.436 4.937 20.576 1.00 31.21 32 THR B N 1
ATOM 1181 C CA . THR B 1 40 ? -2.698 4.295 20.173 1.00 28.68 32 THR B CA 1
ATOM 1182 C C . THR B 1 40 ? -2.342 3.021 19.441 1.00 28.10 32 THR B C 1
ATOM 1183 O O . THR B 1 40 ? -1.174 2.795 19.100 1.00 29.89 32 THR B O 1
ATOM 1187 N N . ILE B 1 41 ? -3.325 2.173 19.195 1.00 30.54 33 ILE B N 1
ATOM 1188 C CA . ILE B 1 41 ? -3.074 0.912 18.532 1.00 31.03 33 ILE B CA 1
ATOM 1189 C C . ILE B 1 41 ? -3.940 0.766 17.299 1.00 36.09 33 ILE B C 1
ATOM 1190 O O . ILE B 1 41 ? -5.059 1.258 17.244 1.00 36.72 33 ILE B O 1
ATOM 1195 N N . GLY B 1 42 ? -3.430 0.055 16.308 1.00 33.71 34 GLY B N 1
ATOM 1196 C CA . GLY B 1 42 ? -4.116 -0.078 15.047 1.00 41.48 34 GLY B CA 1
ATOM 1197 C C . GLY B 1 42 ? -3.983 -1.489 14.527 1.00 40.53 34 GLY B C 1
ATOM 1198 O O . GLY B 1 42 ? -3.081 -2.223 14.927 1.00 34.17 34 GLY B O 1
ATOM 1199 N N . GLN B 1 43 ? -4.901 -1.851 13.640 1.00 37.78 35 GLN B N 1
ATOM 1200 C CA . GLN B 1 43 ? -4.983 -3.184 13.059 1.00 36.83 35 GLN B CA 1
ATOM 1201 C C . GLN B 1 43 ? -4.303 -3.284 11.722 1.00 38.06 35 GLN B C 1
ATOM 1202 O O . GLN B 1 43 ? -3.977 -4.377 11.256 1.00 50.18 35 GLN B O 1
ATOM 1208 N N . GLN B 1 44 ? -4.151 -2.151 11.056 1.00 37.09 36 GLN B N 1
ATOM 1209 C CA . GLN B 1 44 ? -3.604 -2.172 9.722 1.00 50.53 36 GLN B CA 1
ATOM 1210 C C . GLN B 1 44 ? -2.822 -0.906 9.462 1.00 54.49 36 GLN B C 1
ATOM 1211 O O . GLN B 1 44 ? -3.004 0.108 10.134 1.00 60.03 36 GLN B O 1
ATOM 1217 N N . TYR B 1 45 ? -1.948 -0.989 8.471 1.00 51.03 37 TYR B N 1
ATOM 1218 C CA . TYR B 1 45 ? -1.119 0.122 8.050 1.00 57.53 37 TYR B CA 1
ATOM 1219 C C . TYR B 1 45 ? -1.853 0.950 6.990 1.00 60.99 37 TYR B C 1
ATOM 1220 O O . TYR B 1 45 ? -2.197 2.110 7.217 1.00 64.03 37 TYR B O 1
ATOM 1229 N N . ALA B 1 51 ? 0.550 10.166 12.255 1.00 43.14 43 ALA B N 1
ATOM 1230 C CA . ALA B 1 51 ? 1.247 9.964 13.527 1.00 35.82 43 ALA B CA 1
ATOM 1231 C C . ALA B 1 51 ? 2.697 10.420 13.394 1.00 35.54 43 ALA B C 1
ATOM 1232 O O . ALA B 1 51 ? 3.256 10.425 12.302 1.00 38.31 43 ALA B O 1
ATOM 1234 N N . ASP B 1 52 ? 3.302 10.803 14.524 1.00 35.38 44 ASP B N 1
ATOM 1235 C CA . ASP B 1 52 ? 4.695 11.221 14.558 1.00 32.20 44 ASP B CA 1
ATOM 1236 C C . ASP B 1 52 ? 5.640 10.015 14.422 1.00 33.00 44 ASP B C 1
ATOM 1237 O O . ASP B 1 52 ? 6.743 10.127 13.891 1.00 36.37 44 ASP B O 1
ATOM 1242 N N . LEU B 1 53 ? 5.198 8.865 14.911 1.00 28.11 45 LEU B N 1
ATOM 1243 C CA . LEU B 1 53 ? 5.968 7.632 14.758 1.00 25.01 45 LEU B CA 1
ATOM 1244 C C . LEU B 1 53 ? 5.003 6.461 14.602 1.00 27.10 45 LEU B C 1
ATOM 1245 O O . LEU B 1 53 ? 4.090 6.298 15.407 1.00 28.71 45 LEU B O 1
ATOM 1250 N N . VAL B 1 54 ? 5.211 5.649 13.569 1.00 25.81 46 VAL B N 1
ATOM 1251 C CA . VAL B 1 54 ? 4.464 4.387 13.445 1.00 29.96 46 VAL B CA 1
ATOM 1252 C C . VAL B 1 54 ? 5.412 3.239 13.768 1.00 26.65 46 VAL B C 1
ATOM 1253 O O . VAL B 1 54 ? 6.528 3.193 13.260 1.00 27.08 46 VAL B O 1
ATOM 1257 N N . VAL B 1 55 ? 5.004 2.347 14.662 1.00 22.15 47 VAL B N 1
ATOM 1258 C CA . VAL B 1 55 ? 5.738 1.120 14.907 1.00 23.90 47 VAL B CA 1
ATOM 1259 C C . VAL B 1 55 ? 4.885 0.022 14.281 1.00 26.90 47 VAL B C 1
ATOM 1260 O O . VAL B 1 55 ? 3.749 -0.178 14.698 1.00 28.61 47 VAL B O 1
ATOM 1264 N N . CYS B 1 56 ? 5.407 -0.708 13.299 1.00 22.20 48 CYS B N 1
ATOM 1265 C CA . CYS B 1 56 ? 4.564 -1.651 12.556 1.00 22.25 48 CYS B CA 1
ATOM 1266 C C . CYS B 1 56 ? 5.158 -3.040 12.557 1.00 27.55 48 CYS B C 1
ATOM 1267 O O . CYS B 1 56 ? 6.301 -3.208 12.165 1.00 23.40 48 CYS B O 1
ATOM 1270 N N . GLU B 1 57 ? 4.390 -4.040 12.977 1.00 25.74 49 GLU B N 1
ATOM 1271 C CA . GLU B 1 57 ? 4.780 -5.437 12.749 1.00 27.83 49 GLU B CA 1
ATOM 1272 C C . GLU B 1 57 ? 5.083 -5.691 11.272 1.00 26.92 49 GLU B C 1
ATOM 1273 O O . GLU B 1 57 ? 4.308 -5.299 10.391 1.00 26.57 49 GLU B O 1
ATOM 1279 N N . TYR B 1 58 ? 6.195 -6.374 10.987 1.00 25.52 50 TYR B N 1
ATOM 1280 C CA . TYR B 1 58 ? 6.495 -6.782 9.610 1.00 25.01 50 TYR B CA 1
ATOM 1281 C C . TYR B 1 58 ? 5.330 -7.540 8.952 1.00 30.23 50 TYR B C 1
ATOM 1282 O O . TYR B 1 58 ? 5.051 -7.357 7.771 1.00 31.60 50 TYR B O 1
ATOM 1291 N N . SER B 1 59 ? 4.671 -8.395 9.725 1.00 28.85 51 SER B N 1
ATOM 1292 C CA . SER B 1 59 ? 3.574 -9.197 9.173 1.00 30.78 51 SER B CA 1
ATOM 1293 C C . SER B 1 59 ? 2.383 -8.342 8.745 1.00 34.93 51 SER B C 1
ATOM 1294 O O . SER B 1 59 ? 1.504 -8.822 8.026 1.00 38.61 51 SER B O 1
ATOM 1297 N N . LEU B 1 60 ? 2.338 -7.091 9.190 1.00 27.89 52 LEU B N 1
ATOM 1298 C CA . LEU B 1 60 ? 1.250 -6.179 8.834 1.00 31.80 52 LEU B CA 1
ATOM 1299 C C . LEU B 1 60 ? 1.731 -5.034 7.962 1.00 35.32 52 LEU B C 1
ATOM 1300 O O . LEU B 1 60 ? 0.994 -4.095 7.683 1.00 32.86 52 LEU B O 1
ATOM 1305 N N . LEU B 1 61 ? 2.986 -5.093 7.551 1.00 32.14 53 LEU B N 1
ATOM 1306 C CA . LEU B 1 61 ? 3.536 -4.031 6.741 1.00 27.98 53 LEU B CA 1
ATOM 1307 C C . LEU B 1 61 ? 3.286 -4.363 5.266 1.00 32.59 53 LEU B C 1
ATOM 1308 O O . LEU B 1 61 ? 3.651 -5.451 4.818 1.00 35.06 53 LEU B O 1
ATOM 1313 N N . PRO B 1 62 ? 2.678 -3.427 4.506 1.00 35.61 54 PRO B N 1
ATOM 1314 C CA . PRO B 1 62 ? 2.456 -3.688 3.073 1.00 42.14 54 PRO B CA 1
ATOM 1315 C C . PRO B 1 62 ? 3.774 -3.891 2.323 1.00 49.24 54 PRO B C 1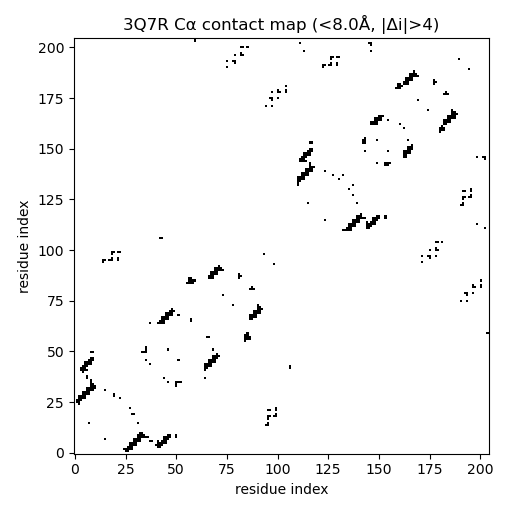
ATOM 1316 O O . PRO B 1 62 ? 4.736 -3.174 2.610 1.00 42.18 54 PRO B O 1
ATOM 1320 N N . ARG B 1 63 ? 3.833 -4.837 1.387 1.00 58.23 55 ARG B N 1
ATOM 1321 C CA . ARG B 1 63 ? 5.098 -5.142 0.715 1.00 62.96 55 ARG B CA 1
ATOM 1322 C C . ARG B 1 63 ? 5.459 -4.045 -0.301 1.00 59.36 55 ARG B C 1
ATOM 1323 O O . ARG B 1 63 ? 6.603 -3.932 -0.750 1.00 53.97 55 ARG B O 1
ATOM 1331 N N . GLU B 1 64 ? 4.483 -3.209 -0.623 1.00 73.57 56 GLU B N 1
ATOM 1332 C CA . GLU B 1 64 ? 4.546 -2.393 -1.838 1.00 90.09 56 GLU B CA 1
ATOM 1333 C C . GLU B 1 64 ? 4.980 -0.953 -1.636 1.00 90.09 56 GLU B C 1
ATOM 1334 O O . GLU B 1 64 ? 4.738 -0.110 -2.506 1.00 98.02 56 GLU B O 1
ATOM 1340 N N . ILE B 1 65 ? 5.611 -0.655 -0.510 1.00 67.83 57 ILE B N 1
ATOM 1341 C CA . ILE B 1 65 ? 5.739 0.737 -0.134 1.00 61.57 57 ILE B CA 1
ATOM 1342 C C . ILE B 1 65 ? 7.079 1.085 0.459 1.00 51.70 57 ILE B C 1
ATOM 1343 O O . ILE B 1 65 ? 7.771 0.242 0.997 1.00 43.50 57 ILE B O 1
ATOM 1348 N N . ARG B 1 66 ? 7.411 2.359 0.355 1.00 48.38 58 ARG B N 1
ATOM 1349 C CA . ARG B 1 66 ? 8.622 2.897 0.935 1.00 50.75 58 ARG B CA 1
ATOM 1350 C C . ARG B 1 66 ? 8.221 3.764 2.106 1.00 45.98 58 ARG B C 1
ATOM 1351 O O . ARG B 1 66 ? 7.082 4.202 2.209 1.00 43.53 58 ARG B O 1
ATOM 1359 N N A SER B 1 67 ? 9.168 4.032 2.994 0.50 49.51 59 SER B N 1
ATOM 1360 N N B SER B 1 67 ? 9.157 4.007 3.008 0.50 49.48 59 SER B N 1
ATOM 1361 C CA A SER B 1 67 ? 8.888 4.827 4.180 0.50 52.95 59 SER B CA 1
ATOM 1362 C CA B SER B 1 67 ? 8.877 4.842 4.158 0.50 53.40 59 SER B CA 1
ATOM 1363 C C A SER B 1 67 ? 8.724 6.302 3.795 0.50 59.23 59 SER B C 1
ATOM 1364 C C B SER B 1 67 ? 8.584 6.258 3.670 0.50 59.36 59 SER B C 1
ATOM 1365 O O A SER B 1 67 ? 9.451 6.802 2.936 0.50 59.35 59 SER B O 1
ATOM 1366 O O B SER B 1 67 ? 9.079 6.670 2.618 0.50 59.38 59 SER B O 1
ATOM 1371 N N . PRO B 1 68 ? 7.760 7.000 4.421 1.00 73.40 60 PRO B N 1
ATOM 1372 C CA . PRO B 1 68 ? 7.527 8.421 4.134 1.00 78.58 60 PRO B CA 1
ATOM 1373 C C . PRO B 1 68 ? 8.747 9.282 4.457 1.00 77.81 60 PRO B C 1
ATOM 1374 O O . PRO B 1 68 ? 9.172 10.071 3.613 1.00 82.80 60 PRO B O 1
ATOM 1378 N N . VAL B 1 76 ? 8.851 5.487 10.691 1.00 36.50 68 VAL B N 1
ATOM 1379 C CA . VAL B 1 76 ? 8.357 4.117 10.904 1.00 35.84 68 VAL B CA 1
ATOM 1380 C C . VAL B 1 76 ? 9.462 3.170 11.393 1.00 30.27 68 VAL B C 1
ATOM 1381 O O . VAL B 1 76 ? 10.553 3.140 10.832 1.00 38.49 68 VAL B O 1
ATOM 1385 N N . LEU B 1 77 ? 9.159 2.392 12.424 1.00 30.40 69 LEU B N 1
ATOM 1386 C CA . LEU B 1 77 ? 10.054 1.349 12.918 1.00 29.22 69 LEU B CA 1
ATOM 1387 C C . LEU B 1 77 ? 9.320 0.035 12.736 1.00 26.56 69 LEU B C 1
ATOM 1388 O O . LEU B 1 77 ? 8.158 -0.044 13.103 1.00 27.34 69 LEU B O 1
ATOM 1393 N N . VAL B 1 78 ? 9.996 -0.981 12.191 1.00 25.88 70 VAL B N 1
ATOM 1394 C CA . VAL B 1 78 ? 9.351 -2.265 11.871 1.00 23.49 70 VAL B CA 1
ATOM 1395 C C . VAL B 1 78 ? 9.796 -3.305 12.889 1.00 26.62 70 VAL B C 1
ATOM 1396 O O . VAL B 1 78 ? 10.956 -3.339 13.243 1.00 26.73 70 VAL B O 1
ATOM 1400 N N . LEU B 1 79 ? 8.878 -4.145 13.353 1.00 24.34 71 LEU B N 1
ATOM 1401 C CA . LEU B 1 79 ? 9.206 -5.222 14.286 1.00 25.48 71 LEU B CA 1
ATOM 1402 C C . LEU B 1 79 ? 9.228 -6.562 13.545 1.00 25.73 71 LEU B C 1
ATOM 1403 O O . LEU B 1 79 ? 8.281 -6.889 12.825 1.00 27.35 71 LEU B O 1
ATOM 1408 N N . LEU B 1 80 ? 10.299 -7.338 13.721 1.00 27.75 72 LEU B N 1
ATOM 1409 C CA . LEU B 1 80 ? 10.468 -8.607 13.003 1.00 29.81 72 LEU B CA 1
ATOM 1410 C C . LEU B 1 80 ? 10.516 -9.744 13.996 1.00 27.77 72 LEU B C 1
ATOM 1411 O O . LEU B 1 80 ? 11.149 -9.617 15.037 1.00 31.00 72 LEU B O 1
ATOM 1416 N N . ASP B 1 81 ? 9.887 -10.868 13.677 1.00 28.98 73 ASP B N 1
ATOM 1417 C CA . ASP B 1 81 ? 9.989 -12.032 14.554 1.00 34.63 73 ASP B CA 1
ATOM 1418 C C . ASP B 1 81 ? 11.367 -12.680 14.492 1.00 35.81 73 ASP B C 1
ATOM 1419 O O . ASP B 1 81 ? 11.874 -13.181 15.499 1.00 42.76 73 ASP B O 1
ATOM 1424 N N . PHE B 1 82 ? 11.964 -12.631 13.303 1.00 35.87 74 PHE B N 1
ATOM 1425 C CA . PHE B 1 82 ? 13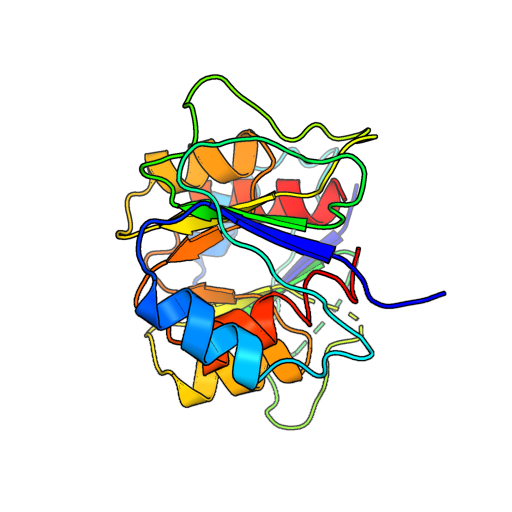.122 -13.451 12.955 1.00 41.72 74 PHE B CA 1
ATOM 1426 C C . PHE B 1 82 ? 14.111 -12.657 12.124 1.00 35.01 74 PHE B C 1
ATOM 1427 O O . PHE B 1 82 ? 13.726 -11.748 11.386 1.00 37.00 74 PHE B O 1
ATOM 1435 N N . PHE B 1 83 ? 15.368 -13.077 12.164 1.00 36.62 75 PHE B N 1
ATOM 1436 C CA . PHE B 1 83 ? 16.356 -12.587 11.217 1.00 31.77 75 PHE B CA 1
ATOM 1437 C C . PHE B 1 83 ? 16.317 -13.300 9.867 1.00 34.45 75 PHE B C 1
ATOM 1438 O O . PHE B 1 83 ? 16.319 -14.529 9.782 1.00 36.55 75 PHE B O 1
ATOM 1446 N N . ASP B 1 84 ? 16.329 -12.507 8.813 1.00 33.25 76 ASP B N 1
ATOM 1447 C CA . ASP B 1 84 ? 16.494 -13.001 7.449 1.00 36.34 76 ASP B CA 1
ATOM 1448 C C . ASP B 1 84 ? 17.249 -11.926 6.660 1.00 39.54 76 ASP B C 1
ATOM 1449 O O . ASP B 1 84 ? 16.814 -10.779 6.615 1.00 37.19 76 ASP B O 1
ATOM 1454 N N . GLU B 1 85 ? 18.384 -12.270 6.050 1.00 31.07 77 GLU B N 1
ATOM 1455 C CA . GLU B 1 85 ? 19.186 -11.235 5.406 1.00 30.54 77 GLU B CA 1
ATOM 1456 C C . GLU B 1 85 ? 18.430 -10.489 4.297 1.00 29.50 77 GLU B C 1
ATOM 1457 O O . GLU B 1 85 ? 18.472 -9.262 4.242 1.00 28.08 77 GLU B O 1
ATOM 1463 N N . GLU B 1 86 ? 17.749 -11.192 3.399 1.00 29.37 78 GLU B N 1
ATOM 1464 C CA . GLU B 1 86 ? 17.039 -10.484 2.346 1.00 34.16 78 GLU B CA 1
ATOM 1465 C C . GLU B 1 86 ? 15.973 -9.528 2.907 1.00 29.42 78 GLU B C 1
ATOM 1466 O O . GLU B 1 86 ? 15.782 -8.411 2.401 1.00 32.99 78 GLU B O 1
ATOM 1472 N N . THR B 1 87 ? 15.242 -9.982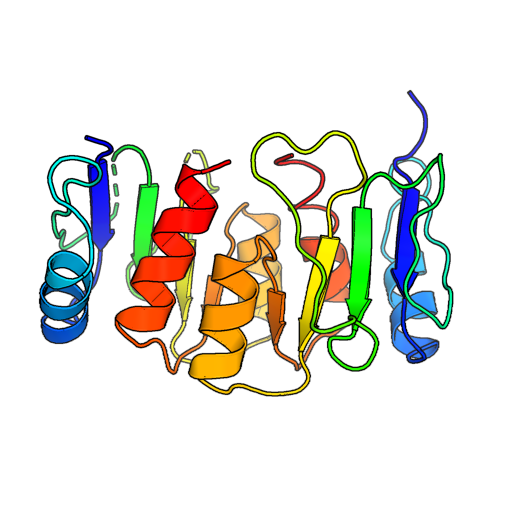 3.917 1.00 29.00 79 THR B N 1
ATOM 1473 C CA . THR B 1 87 ? 14.208 -9.151 4.522 1.00 32.18 79 THR B CA 1
ATOM 1474 C C . THR B 1 87 ? 14.826 -7.881 5.092 1.00 31.27 79 THR B C 1
ATOM 1475 O O . THR B 1 87 ? 14.297 -6.794 4.900 1.00 27.74 79 THR B O 1
ATOM 1479 N N . SER B 1 88 ? 15.947 -8.031 5.804 1.00 26.77 80 SER B N 1
ATOM 1480 C CA . SER B 1 88 ? 16.626 -6.885 6.415 1.00 25.25 80 SER B CA 1
ATOM 1481 C C . SER B 1 88 ? 17.086 -5.891 5.356 1.00 27.37 80 SER B C 1
ATOM 1482 O O . SER B 1 88 ? 16.885 -4.679 5.492 1.00 24.86 80 SER B O 1
ATOM 1485 N N . VAL B 1 89 ? 17.762 -6.393 4.324 1.00 25.51 81 VAL B N 1
ATOM 1486 C CA . VAL B 1 89 ? 18.247 -5.508 3.256 1.00 27.23 81 VAL B CA 1
ATOM 1487 C C . VAL B 1 89 ? 17.075 -4.792 2.582 1.00 27.22 81 VAL B C 1
ATOM 1488 O O . VAL B 1 89 ? 17.124 -3.589 2.368 1.00 26.56 81 VAL B O 1
ATOM 1492 N N . ASP B 1 90 ? 16.014 -5.532 2.264 1.00 26.83 82 ASP B N 1
ATOM 1493 C CA . ASP B 1 90 ? 14.846 -4.943 1.628 1.00 24.81 82 ASP B CA 1
ATOM 1494 C C . ASP B 1 90 ? 14.255 -3.821 2.471 1.00 29.70 82 ASP B C 1
ATOM 1495 O O . ASP B 1 90 ? 13.955 -2.753 1.982 1.00 27.93 82 ASP B O 1
ATOM 1500 N N . LEU B 1 91 ? 14.144 -4.045 3.771 1.00 25.15 83 LEU B N 1
ATOM 1501 C CA . LEU B 1 91 ? 13.515 -3.052 4.645 1.00 24.38 83 LEU B CA 1
ATOM 1502 C C . LEU B 1 91 ? 14.358 -1.796 4.705 1.00 26.73 83 LEU B C 1
ATOM 1503 O O . LEU B 1 91 ? 13.842 -0.691 4.599 1.00 25.91 83 LEU B O 1
ATOM 1508 N N . LEU B 1 92 ? 15.663 -1.966 4.896 1.00 22.72 84 LEU B N 1
ATOM 1509 C CA . LEU B 1 92 ? 16.543 -0.794 4.988 1.00 22.44 84 LEU B CA 1
ATOM 1510 C C . LEU B 1 92 ? 16.521 0.012 3.675 1.00 25.32 84 LEU B C 1
ATOM 1511 O O . LEU B 1 92 ? 16.473 1.241 3.689 1.00 25.90 84 LEU B O 1
ATOM 1516 N N . ASP B 1 93 ? 16.579 -0.687 2.554 1.00 23.88 85 ASP B N 1
ATOM 1517 C CA . ASP B 1 93 ? 16.548 -0.017 1.242 1.00 26.69 85 ASP B CA 1
ATOM 1518 C C . ASP B 1 93 ? 15.243 0.731 1.016 1.00 34.08 85 ASP B C 1
ATOM 1519 O O . ASP B 1 93 ? 15.225 1.740 0.333 1.00 31.25 85 ASP B O 1
ATOM 1524 N N . ARG B 1 94 ? 14.166 0.246 1.625 1.00 28.48 86 ARG B N 1
ATOM 1525 C CA . ARG B 1 94 ? 12.860 0.867 1.507 1.00 25.76 86 ARG B CA 1
ATOM 1526 C C . ARG B 1 94 ? 12.664 1.977 2.541 1.00 32.24 86 ARG B C 1
ATOM 1527 O O . ARG B 1 94 ? 11.595 2.569 2.599 1.00 32.57 86 ARG B O 1
ATOM 1535 N N . GLY B 1 95 ? 13.659 2.221 3.397 1.00 24.68 87 GLY B N 1
ATOM 1536 C CA . GLY B 1 95 ? 13.611 3.355 4.320 1.00 26.80 87 GLY B CA 1
ATOM 1537 C C . GLY B 1 95 ? 13.171 2.987 5.722 1.00 25.47 87 GLY B C 1
ATOM 1538 O O . GLY B 1 95 ? 12.934 3.855 6.573 1.00 28.36 87 GLY B O 1
ATOM 1539 N N . PHE B 1 96 ? 13.116 1.689 6.008 1.00 24.60 88 PHE B N 1
ATOM 1540 C CA . PHE B 1 96 ? 12.663 1.244 7.334 1.00 23.45 88 PHE B CA 1
ATOM 1541 C C . PHE B 1 96 ? 13.767 0.703 8.256 1.00 23.82 88 PHE B C 1
ATOM 1542 O O . PHE B 1 96 ? 14.411 -0.277 7.909 1.00 25.27 88 PHE B O 1
ATOM 1550 N N . TRP B 1 97 ? 13.938 1.286 9.438 1.00 23.66 89 TRP B N 1
ATOM 1551 C CA . TRP B 1 97 ? 14.696 0.586 10.488 1.00 21.07 89 TRP B CA 1
ATOM 1552 C C . TRP B 1 97 ? 13.867 -0.517 11.135 1.00 24.61 89 TRP B C 1
ATOM 1553 O O . TRP B 1 97 ? 12.621 -0.524 11.017 1.00 24.81 89 TRP B O 1
ATOM 1564 N N . TYR B 1 98 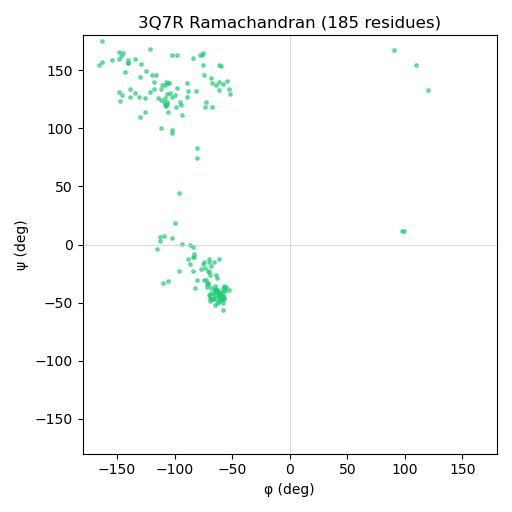? 14.523 -1.438 11.838 1.00 20.56 90 TYR B N 1
ATOM 1565 C CA . TYR B 1 98 ? 13.779 -2.523 12.495 1.00 20.98 90 TYR B CA 1
ATOM 1566 C C . TYR B 1 98 ? 14.401 -2.989 13.820 1.00 21.35 90 TYR B C 1
ATOM 1567 O O . TYR B 1 98 ? 15.600 -2.745 14.113 1.00 23.24 90 TYR B O 1
ATOM 1576 N N . LEU B 1 99 ? 13.591 -3.679 14.609 1.00 20.76 91 LEU B N 1
ATOM 1577 C CA . LEU B 1 99 ? 14.089 -4.516 15.695 1.00 24.94 91 LEU B CA 1
ATOM 1578 C C . LEU B 1 99 ? 13.675 -5.931 15.450 1.00 25.66 91 LEU B C 1
ATOM 1579 O O . LEU B 1 99 ? 12.585 -6.174 14.924 1.00 25.25 91 LEU B O 1
ATOM 1584 N N . ILE B 1 100 ? 14.536 -6.863 15.845 1.00 25.96 92 ILE B N 1
ATOM 1585 C CA . ILE B 1 100 ? 14.214 -8.276 15.736 1.00 25.93 92 ILE B CA 1
ATOM 1586 C C . ILE B 1 100 ? 13.969 -8.825 17.137 1.00 24.97 92 ILE B C 1
ATOM 1587 O O . ILE B 1 100 ? 14.703 -8.504 18.072 1.00 28.83 92 ILE B O 1
ATOM 1592 N N . ARG B 1 101 ? 12.933 -9.637 17.289 1.00 23.40 93 ARG B N 1
ATOM 1593 C CA . ARG B 1 101 ? 12.536 -10.108 18.621 1.00 24.69 93 ARG B CA 1
ATOM 1594 C C . ARG B 1 101 ? 13.687 -10.920 19.230 1.00 35.01 93 ARG B C 1
ATOM 1595 O O . ARG B 1 101 ? 14.498 -11.452 18.488 1.00 37.93 93 ARG B O 1
ATOM 1603 N N . PRO B 1 102 ? 13.760 -10.997 20.572 1.00 30.10 94 PRO B N 1
ATOM 1604 C CA . PRO B 1 102 ? 12.842 -10.418 21.564 1.00 29.49 94 PRO B CA 1
ATOM 1605 C C . PRO B 1 102 ? 12.768 -8.889 21.596 1.00 26.58 94 PRO B C 1
ATOM 1606 O O . PRO B 1 102 ? 13.807 -8.223 21.539 1.00 33.65 94 PRO B O 1
ATOM 1610 N N . ILE B 1 103 ? 11.549 -8.377 21.713 1.00 25.93 95 ILE B N 1
ATOM 1611 C CA . ILE B 1 103 ? 11.249 -6.949 21.876 1.00 25.04 95 ILE B CA 1
ATOM 1612 C C . ILE B 1 103 ? 10.393 -6.808 23.130 1.00 33.52 95 ILE B C 1
ATOM 1613 O O . ILE B 1 103 ? 9.249 -7.296 23.183 1.00 35.58 95 ILE B O 1
ATOM 1618 N N . THR B 1 104 ? 10.941 -6.154 24.144 1.00 21.79 96 THR B N 1
ATOM 1619 C CA . THR B 1 104 ? 10.240 -5.971 25.418 1.00 21.16 96 THR B CA 1
ATOM 1620 C C . THR B 1 104 ? 9.678 -4.561 25.506 1.00 18.28 96 THR B C 1
ATOM 1621 O O . THR B 1 104 ? 10.117 -3.687 24.767 1.00 19.79 96 THR B O 1
ATOM 1625 N N . PRO B 1 105 ? 8.746 -4.314 26.409 1.00 21.76 97 PRO B N 1
ATOM 1626 C CA . PRO B 1 105 ? 8.246 -2.946 26.589 1.00 23.40 97 PRO B CA 1
ATOM 1627 C C . PRO B 1 105 ? 9.376 -1.942 26.903 1.00 20.64 97 PRO B C 1
ATOM 1628 O O . PRO B 1 105 ? 9.287 -0.822 26.408 1.00 19.56 97 PRO B O 1
ATOM 1632 N N . ARG B 1 106 ? 10.367 -2.306 27.717 1.00 19.19 98 ARG B N 1
ATOM 1633 C CA . ARG B 1 106 ? 11.437 -1.368 28.024 1.00 21.00 98 ARG B CA 1
ATOM 1634 C C . ARG B 1 106 ? 12.249 -1.021 26.778 1.00 19.44 98 ARG B C 1
ATOM 1635 O O . ARG B 1 106 ? 12.594 0.137 26.570 1.00 18.21 98 ARG B O 1
ATOM 1643 N N . ILE B 1 107 ? 12.515 -2.011 25.934 1.00 18.47 99 ILE B N 1
ATOM 1644 C CA . ILE B 1 107 ? 13.195 -1.742 24.671 1.00 18.87 99 ILE B CA 1
ATOM 1645 C C . ILE B 1 107 ? 12.350 -0.830 23.782 1.00 18.07 99 ILE B C 1
ATOM 1646 O O . ILE B 1 107 ? 12.832 0.181 23.275 1.00 17.73 99 ILE B O 1
ATOM 1651 N N . LEU B 1 108 ? 11.074 -1.167 23.591 1.00 18.70 100 LEU B N 1
ATOM 1652 C CA . LEU B 1 108 ? 10.263 -0.400 22.691 1.00 17.76 100 LEU B CA 1
ATOM 1653 C C . LEU B 1 108 ? 10.078 1.032 23.225 1.00 18.10 100 LEU B C 1
ATOM 1654 O O . LEU B 1 108 ? 10.124 1.980 22.442 1.00 19.45 100 LEU B O 1
ATOM 1659 N N . LYS B 1 109 ? 9.912 1.192 24.549 1.00 19.70 101 LYS B N 1
ATOM 1660 C CA . LYS B 1 109 ? 9.776 2.525 25.145 1.00 21.40 101 LYS B CA 1
ATOM 1661 C C . LYS B 1 109 ? 11.050 3.353 24.821 1.00 20.51 101 LYS B C 1
ATOM 1662 O O . LYS B 1 109 ? 10.968 4.540 24.432 1.00 21.15 101 LYS B O 1
ATOM 1668 N N . SER B 1 110 ? 12.221 2.741 24.979 1.00 17.42 102 SER B N 1
ATOM 1669 C CA . SER B 1 110 ? 13.473 3.483 24.758 1.00 16.57 102 SER B CA 1
ATOM 1670 C C . SER B 1 110 ? 13.709 3.785 23.285 1.00 17.59 102 SER B C 1
ATOM 1671 O O . SER B 1 110 ? 14.237 4.849 22.920 1.00 19.82 102 SER B O 1
ATOM 1674 N N . ALA B 1 111 ? 13.285 2.871 22.415 1.00 17.10 103 ALA B N 1
ATOM 1675 C CA . ALA B 1 111 ? 13.399 3.110 20.967 1.00 16.24 103 ALA B CA 1
ATOM 1676 C C . ALA B 1 111 ? 12.462 4.210 20.480 1.00 16.95 103 ALA B C 1
ATOM 1677 O O . ALA B 1 111 ? 12.867 5.082 19.715 1.00 19.07 103 ALA B O 1
ATOM 1679 N N . ILE B 1 112 ? 11.225 4.187 20.962 1.00 18.54 104 ILE B N 1
ATOM 1680 C CA . ILE B 1 112 ? 10.273 5.224 20.617 1.00 22.49 104 ILE B CA 1
ATOM 1681 C C . ILE B 1 112 ? 10.855 6.574 21.020 1.00 20.56 104 ILE B C 1
ATOM 1682 O O . ILE B 1 112 ? 10.862 7.542 20.240 1.00 22.37 104 ILE B O 1
ATOM 1687 N N . SER B 1 113 ? 11.381 6.635 22.243 1.00 21.77 105 SER B N 1
ATOM 1688 C CA . SER B 1 113 ? 11.958 7.864 22.771 1.00 21.50 105 SER B CA 1
ATOM 1689 C C . SER B 1 113 ? 13.144 8.376 21.965 1.00 20.90 105 SER B C 1
ATOM 1690 O O . SER B 1 113 ? 13.248 9.587 21.696 1.00 24.30 105 SER B O 1
ATOM 1693 N N . LEU B 1 114 ? 14.049 7.474 21.584 1.00 19.27 106 LEU B N 1
ATOM 1694 C CA . LEU B 1 114 ? 15.215 7.864 20.823 1.00 17.06 106 LEU B CA 1
ATOM 1695 C C . LEU B 1 114 ? 14.739 8.388 19.434 1.00 22.80 106 LEU B C 1
ATOM 1696 O O . LEU B 1 114 ? 15.208 9.439 18.958 1.00 22.88 106 LEU B O 1
ATOM 1701 N N . PHE B 1 115 ? 13.820 7.676 18.788 1.00 22.59 107 PHE B N 1
ATOM 1702 C CA . PHE B 1 115 ? 13.385 8.056 17.422 1.00 23.44 107 PHE B CA 1
ATOM 1703 C C . PHE B 1 115 ? 12.784 9.452 17.449 1.00 28.20 107 PHE B C 1
ATOM 1704 O O . PHE B 1 115 ? 13.094 10.270 16.614 1.00 27.42 107 PHE B O 1
ATOM 1712 N N . LEU B 1 116 ? 11.935 9.725 18.431 1.00 24.24 108 LEU B N 1
ATOM 1713 C CA . LEU B 1 116 ? 11.207 10.987 18.466 1.00 23.97 108 LEU B CA 1
ATOM 1714 C C . LEU B 1 116 ? 12.051 12.102 19.074 1.00 33.93 108 LEU B C 1
ATOM 1715 O O . LEU B 1 116 ? 11.685 13.265 18.978 1.00 36.49 108 LEU B O 1
ATOM 1720 N N . SER B 1 117 ? 13.192 11.766 19.666 1.00 29.75 109 SER B N 1
ATOM 1721 C CA . SER B 1 117 ? 14.100 12.787 20.178 1.00 31.37 109 SER B CA 1
ATOM 1722 C C . SER B 1 117 ? 14.990 13.340 19.071 1.00 43.73 109 SER B C 1
ATOM 1723 O O . SER B 1 117 ? 15.755 14.274 19.301 1.00 50.48 109 SER B O 1
ATOM 1726 N N . GLN B 1 118 ? 14.938 12.728 17.893 1.00 54.48 110 GLN B N 1
ATOM 1727 C CA . GLN B 1 118 ? 15.773 13.155 16.772 1.00 63.30 110 GLN B CA 1
ATOM 1728 C C . GLN B 1 118 ? 14.957 13.901 15.715 1.00 66.34 110 GLN B C 1
ATOM 1729 O O . GLN B 1 118 ? 14.332 13.287 14.851 1.00 72.23 110 GLN B O 1
#

Solvent-accessible surface area: 10578 Å² total; per-residue (Å²): 166,52,41,88,16,2,3,7,0,0,119,79,117,91,13,12,110,84,4,94,134,80,7,63,102,139,93,34,152,12,52,37,12,62,114,53,82,69,65,198,71,10,51,0,0,0,0,12,36,96,52,9,48,160,146,50,134,19,72,162,100,49,172,45,9,61,8,0,0,1,0,83,89,75,64,54,76,21,0,10,53,0,4,73,14,12,1,12,7,10,50,54,75,18,37,30,97,1,2,66,3,0,5,24,14,7,10,91,93,71,119,92,39,3,44,8,0,1,110,84,130,104,15,13,130,98,5,93,143,82,8,68,100,139,98,34,122,10,44,62,18,134,142,98,82,86,8,27,0,0,10,37,87,55,5,41,126,149,50,158,31,151,34,0,0,1,0,92,100,73,58,50,104,18,0,13,60,0,3,70,22,11,0,9,18,10,45,50,77,18,32,27,106,3,2,67,3,0,3,26,15,39,22,45,122

CATH classification: 3.40.50.2300

Foldseek 3Di:
DFAQEEEEQDPPVVLQVLLQVVADRRHYDYYYDPADDADPRHQEYEYEPVRDDLPAAQDPVHPGHHYEYEYADDDPVVCVSCVVRPYHYDYDPDHSVNVNVVVVVVVVVD/DWEEEEADPPVVLQVLLVVVDDCVVYDYDYDPADTPEYAYEPVRDDLPAAPCYEYEAADDDVVVCVSNVVSPYHYDYDPDHSVNVNVVVVVVNVD

B-factor: mean 28.85, std 15.02, range [9.38, 98.98]

Secondary structure (DSSP, 8-state):
--PEEEEEE-S-HHHHHHHHHHS-TTTEEEEEESS----TTEEEEEEEGGGS-TT----TT--S-EEEEEESS--HHHHHHHHHTT-EEEES---HHHHHHHHHHHHHH-/-EEEEEE-S-HHHHHHHHHHS-TTTEEEEEES----EEEEEGGGS-TT-----EEEESS--HHHHHHHHHTT-EEEES---HHHHHHHHHHHHT-

Sequence (205 aa):
AGPKHVLLVSEHWDLFFQTKELLNPEEYRCCTIGQQYKQELSADLVVCEYSLLPREIRSPKSLEGSSFVLVLLDFFDEETSVDLLDRGFWYLIRPITPRILKSAISSLFLSSQHPKHVLLVSEHWDLFFQTKELLNPEEYRCCTIGQQYADLVVCEYSLLPREIRSSPVLVLLDFFDEETSVDLLDRGFWYLIRPITPRILKSAISLFLSQ

InterPro domains:
  IPR001789 Signal transduction response regulator, receiver domain [PS50110] (6-108)
  IPR001867 OmpR/PhoB-type DNA-binding domain [PF00486] (140-211)
  IPR001867 OmpR/PhoB-type DNA-binding domain [PS51755] (117-213)
  IPR001867 OmpR/PhoB-type DNA-binding domain [SM00862] (138-211)
  IPR001867 OmpR/PhoB-type DNA-binding domain [cd00383] (133-211)
  IPR011006 CheY-like superfamily [SSF52172] (4-115)
  IPR016032 Signal transduction response regulator, C-terminal effector [SSF46894] (118-212)
  IPR036388 Winged helix-like DNA-binding domain superfamily [G3DSA:1.10.10.10] (114-227)
  IPR055158 Response regulator protein ChxR, N-terminal domain [PF22368] (3-110)

Radius of gyration: 16.85 Å; Cα contacts (8 Å, |Δi|>4): 355; chains: 2; bounding box: 46×32×36 Å

Nearest PDB structures (foldseek):
  3q7s-assembly1_B  TM=1.008E+00  e=5.419E-19  Chlamydia trachomatis L2/434/Bu
  3q7t-assembly1_B  TM=9.862E-01  e=4.584E-17  Chlamydia trachomatis L2/434/Bu
  3q7s-assembly1_A  TM=9.947E-01  e=3.042E-16  Chlamydia trachomatis L2/434/Bu
  3q7t-assembly1_A  TM=9.210E-01  e=1.051E-15  Chlamydia trachomatis L2/434/Bu
  2d1f-assembly1_B  TM=3.008E-01  e=2.309E-01  Mycobacterium tuberculosis